Protein 1FIZ (pdb70)

B-factor: mean 49.06, std 14.66, range [16.31, 127.82]

Radius of gyration: 17.15 Å; Cα contacts (8 Å, |Δi|>4): 730; chains: 2; bounding box: 42×41×47 Å

InterPro domains:
  IPR001254 Serine proteases, trypsin domain [PF00089] (40-283)
  IPR001254 Serine proteases, trypsin domain [PS50240] (40-288)
  IPR001254 Serine proteases, trypsin domain [SM00020] (39-283)
  IPR001254 Serine proteases, trypsin domain [cd00190] (40-286)
  IPR001314 Peptidase S1A, chymotrypsin family [PR00722] (72-87)
  IPR001314 Peptidase S1A, chymotrypsin family [PR00722] (136-150)
  IPR001314 Peptidase S1A, chymotrypsin family [PR00722] (231-243)
  IPR009003 Peptidase S1, PA clan [SSF50494] (23-292)
  IPR012267 Peptidase S1A, acrosin [PIRSF001141] (1-414)
  IPR018114 Serine proteases, trypsin family, histidine active site [PS00134] (82-87)
  IPR033116 Serine proteases, trypsin family, serine active site [PS00135] (232-243)

Structure (mmCIF, N/CA/C/O backbone):
data_1FIZ
#
_entry.id   1FIZ
#
_cell.length_a   130.640
_cell.length_b   130.640
_cell.length_c   130.640
_cell.angle_alpha   90.00
_cell.angle_beta   90.00
_cell.angle_gamma   90.00
#
_symmetry.space_group_name_H-M   'P 43 3 2'
#
loop_
_entity.id
_entity.type
_entity.pdbx_description
1 polymer 'BETA-ACROSIN HEAVY CHAIN'
2 polymer 'BETA-ACROSIN LIGHT CHAIN'
3 branched beta-D-mannopyranose-(1-4)-2-acetamido-2-deoxy-alpha-D-glucopyranose-(1-4)-[beta-L-fucopyranose-(1-6)]2-acetamido-2-deoxy-beta-D-glucopyranose
4 non-polymer 'SULFATE ION'
5 non-polymer 'P-AMINO BENZAMIDINE'
6 water water
#
loop_
_atom_site.group_PDB
_atom_site.id
_atom_site.type_symbol
_atom_site.label_atom_id
_atom_site.label_alt_id
_atom_site.label_comp_id
_atom_site.label_asym_id
_atom_site.label_entity_id
_atom_site.label_seq_id
_atom_site.pdbx_PDB_ins_code
_atom_site.Cartn_x
_atom_site.Cartn_y
_atom_site.Cartn_z
_atom_site.occupancy
_atom_site.B_iso_or_equiv
_atom_site.auth_seq_id
_atom_site.auth_comp_id
_atom_site.auth_asym_id
_atom_site.auth_atom_id
_atom_site.pdbx_PDB_model_num
ATOM 1 N N . VAL A 1 1 ? 117.145 45.974 59.016 1.00 47.37 16 VAL A N 1
ATOM 2 C CA . VAL A 1 1 ? 117.799 45.172 60.106 1.00 46.76 16 VAL A CA 1
ATOM 3 C C . VAL A 1 1 ? 118.051 46.039 61.352 1.00 46.03 16 VAL A C 1
ATOM 4 O O . VAL A 1 1 ? 118.730 47.017 61.322 1.00 45.57 16 VAL A O 1
ATOM 8 N N . VAL A 1 2 ? 117.489 45.656 62.459 1.00 46.25 17 VAL A N 1
ATOM 9 C CA . VAL A 1 2 ? 117.733 46.349 63.685 1.00 46.34 17 VAL A CA 1
ATOM 10 C C . VAL A 1 2 ? 119.092 46.012 64.246 1.00 46.54 17 VAL A C 1
ATOM 11 O O . VAL A 1 2 ? 119.388 44.903 64.624 1.00 46.24 17 VAL A O 1
ATOM 15 N N . GLY A 1 3 ? 119.919 47.019 64.333 1.00 48.23 18 GLY A N 1
ATOM 16 C CA . GLY A 1 3 ? 121.283 46.837 64.783 1.00 50.71 18 GLY A CA 1
ATOM 17 C C . GLY A 1 3 ? 122.209 46.753 63.564 1.00 52.81 18 GLY A C 1
ATOM 18 O O . GLY A 1 3 ? 121.841 47.124 62.423 1.00 53.87 18 GLY A O 1
ATOM 19 N N . GLY A 1 4 ? 123.415 46.269 63.740 1.00 52.90 19 GLY A N 1
ATOM 20 C CA . GLY A 1 4 ? 124.246 46.183 62.554 1.00 54.67 19 GLY A CA 1
ATOM 21 C C . GLY A 1 4 ? 124.481 47.426 61.769 1.00 54.91 19 GLY A C 1
ATOM 22 O O . GLY A 1 4 ? 123.843 48.404 61.997 1.00 56.06 19 GLY A O 1
ATOM 23 N N . MET A 1 5 ? 125.451 47.375 60.875 1.00 54.96 20 MET A N 1
ATOM 24 C CA . MET A 1 5 ? 125.894 48.520 60.101 1.00 55.80 20 MET A CA 1
ATOM 25 C C . MET A 1 5 ? 125.637 48.319 58.619 1.00 55.83 20 MET A C 1
ATOM 26 O O . MET A 1 5 ? 125.109 47.279 58.194 1.00 56.12 20 MET A O 1
ATOM 31 N N . SER A 1 6 ? 125.992 49.321 57.845 1.00 55.26 21 SER A N 1
ATOM 32 C CA . SER A 1 6 ? 125.820 49.251 56.426 1.00 57.59 21 SER A CA 1
ATOM 33 C C . SER A 1 6 ? 126.748 48.252 55.764 1.00 57.98 21 SER A C 1
ATOM 34 O O . SER A 1 6 ? 127.807 47.922 56.294 1.00 58.41 21 SER A O 1
ATOM 37 N N . ALA A 1 7 ? 126.414 47.802 54.575 1.00 58.02 22 ALA A N 1
ATOM 38 C CA . ALA A 1 7 ? 127.329 46.867 53.933 1.00 58.68 22 ALA A CA 1
ATOM 39 C C . ALA A 1 7 ? 128.159 47.552 52.861 1.00 59.00 22 ALA A C 1
ATOM 40 O O . ALA A 1 7 ? 127.816 48.633 52.406 1.00 59.39 22 ALA A O 1
ATOM 42 N N . GLU A 1 8 ? 129.250 46.912 52.456 1.00 58.55 23 GLU A N 1
ATOM 43 C CA . GLU A 1 8 ? 130.076 47.481 51.426 1.00 58.34 23 GLU A CA 1
ATOM 44 C C . GLU A 1 8 ? 129.802 46.830 50.083 1.00 56.29 23 GLU A C 1
ATOM 45 O O . GLU A 1 8 ? 129.674 45.585 49.928 1.00 54.63 23 GLU A O 1
ATOM 51 N N . PRO A 1 9 ? 129.783 47.694 49.081 1.00 55.27 24 PRO A N 1
ATOM 52 C CA . PRO A 1 9 ? 129.530 47.271 47.688 1.00 53.52 24 PRO A CA 1
ATOM 53 C C . PRO A 1 9 ? 130.207 45.953 47.359 1.00 51.16 24 PRO A C 1
ATOM 54 O O . PRO A 1 9 ? 131.385 45.814 47.584 1.00 51.62 24 PRO A O 1
ATOM 58 N N . GLY A 1 10 ? 129.450 45.027 46.815 1.00 49.22 25 GLY A N 1
ATOM 59 C CA . GLY A 1 10 ? 129.938 43.712 46.465 1.00 48.72 25 GLY A CA 1
ATOM 60 C C . GLY A 1 10 ? 130.019 42.725 47.644 1.00 48.27 25 GLY A C 1
ATOM 61 O O . GLY A 1 10 ? 130.366 41.545 47.494 1.00 47.59 25 GLY A O 1
ATOM 62 N N . ALA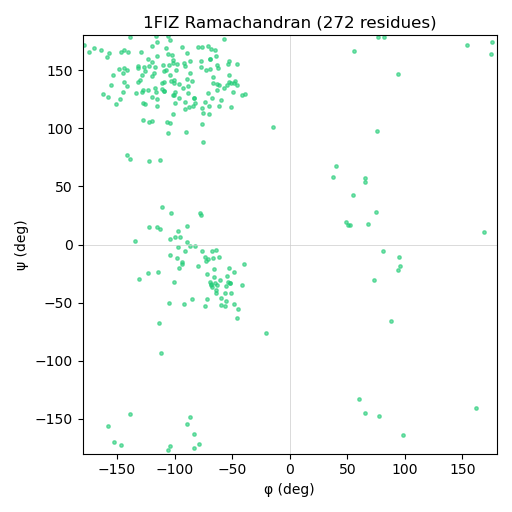 A 1 11 ? 129.739 43.234 48.846 1.00 47.45 26 ALA A N 1
ATOM 63 C CA . ALA A 1 11 ? 129.824 42.366 49.997 1.00 45.65 26 ALA A CA 1
ATOM 64 C C . ALA A 1 11 ? 128.786 41.232 49.872 1.00 45.49 26 ALA A C 1
ATOM 65 O O . ALA A 1 11 ? 129.060 40.132 50.325 1.00 46.76 26 ALA A O 1
ATOM 67 N N . TRP A 1 12 ? 127.600 41.473 49.293 1.00 43.90 27 TRP A N 1
ATOM 68 C CA . TRP A 1 12 ? 126.636 40.375 49.233 1.00 41.71 27 TRP A CA 1
ATOM 69 C C . TRP A 1 12 ? 125.953 40.368 47.893 1.00 41.04 27 TRP A C 1
ATOM 70 O O . TRP A 1 12 ? 124.829 40.662 47.809 1.00 40.32 27 TRP A O 1
ATOM 81 N N . PRO A 1 13 ? 126.629 39.959 46.851 1.00 40.55 28 PRO A N 1
ATOM 82 C CA . PRO A 1 13 ? 126.127 39.999 45.466 1.00 40.87 28 PRO A CA 1
ATOM 83 C C . PRO A 1 13 ? 124.913 39.135 45.128 1.00 41.31 28 PRO A C 1
ATOM 84 O O . PRO A 1 13 ? 124.497 39.191 43.974 1.00 42.61 28 PRO A O 1
ATOM 88 N N . TRP A 1 14 ? 124.417 38.310 46.050 1.00 41.49 29 TRP A N 1
ATOM 89 C CA . TRP A 1 14 ? 123.213 37.544 45.782 1.00 40.72 29 TRP A CA 1
ATOM 90 C C . TRP A 1 14 ? 121.967 38.240 46.367 1.00 40.31 29 TRP A C 1
ATOM 91 O O . TRP A 1 14 ? 120.839 37.775 46.168 1.00 41.90 29 TRP A O 1
ATOM 102 N N . MET A 1 15 ? 122.143 39.363 47.038 1.00 39.12 30 MET A N 1
ATOM 103 C CA . MET A 1 15 ? 120.976 40.108 47.504 1.00 40.56 30 MET A CA 1
ATOM 104 C C . MET A 1 15 ? 120.146 40.714 46.409 1.00 40.84 30 MET A C 1
ATOM 105 O O . MET A 1 15 ? 120.687 41.413 45.614 1.00 41.78 30 MET A O 1
ATOM 110 N N . VAL A 1 16 ? 118.834 40.424 46.382 1.00 41.25 31 VAL A N 1
ATOM 111 C CA . VAL A 1 16 ? 117.899 40.985 45.422 1.00 40.12 31 VAL A CA 1
ATOM 112 C C . VAL A 1 16 ? 116.884 41.713 46.197 1.00 40.31 31 VAL A C 1
ATOM 113 O O . VAL A 1 16 ? 116.519 41.288 47.263 1.00 40.42 31 VAL A O 1
ATOM 117 N N . SER A 1 17 ? 116.406 42.811 45.653 1.00 41.18 32 SER A N 1
ATOM 118 C CA . SER A 1 17 ? 115.397 43.600 46.313 1.00 42.52 32 SER A CA 1
ATOM 119 C C . SER A 1 17 ? 114.026 43.438 45.626 1.00 43.84 32 SER A C 1
ATOM 120 O O . SER A 1 17 ? 113.830 43.956 44.554 1.00 45.95 32 SER A O 1
ATOM 123 N N . LEU A 1 18 ? 113.081 42.697 46.204 1.00 44.78 33 LEU A N 1
ATOM 124 C CA . LEU A 1 18 ? 111.758 42.575 45.582 1.00 45.23 33 LEU A CA 1
ATOM 125 C C . LEU A 1 18 ? 110.960 43.869 45.762 1.00 45.35 33 LEU A C 1
ATOM 126 O O . LEU A 1 18 ? 110.710 44.310 46.891 1.00 44.84 33 LEU A O 1
ATOM 131 N N . GLN A 1 19 ? 110.525 44.464 44.661 1.00 46.16 34 GLN A N 1
ATOM 132 C CA . GLN A 1 19 ? 109.684 45.682 44.726 1.00 47.40 34 GLN A CA 1
ATOM 133 C C . GLN A 1 19 ? 108.265 45.603 44.153 1.00 46.39 34 GLN A C 1
ATOM 134 O O . GLN A 1 19 ? 108.003 44.875 43.176 1.00 45.41 34 GLN A O 1
ATOM 140 N N . ILE A 1 20 ? 107.608 46.418 44.915 1.00 56.57 37 ILE A N 1
ATOM 141 C CA . ILE A 1 20 ? 106.223 46.573 44.436 1.00 57.62 37 ILE A CA 1
ATOM 142 C C . ILE A 1 20 ? 106.078 47.796 43.581 1.00 58.75 37 ILE A C 1
ATOM 143 O O . ILE A 1 20 ? 106.442 48.907 43.971 1.00 58.36 37 ILE A O 1
ATOM 148 N N . PHE A 1 21 A 105.559 47.579 42.386 1.00 60.83 37 PHE A N 1
ATOM 149 C CA . PHE A 1 21 A 105.409 48.628 41.367 1.00 62.78 37 PHE A CA 1
ATOM 150 C C . PHE A 1 21 A 103.976 49.127 41.229 1.00 63.27 37 PHE A C 1
ATOM 151 O O . PHE A 1 21 A 103.143 48.427 40.689 1.00 62.94 37 PHE A O 1
ATOM 159 N N . MET A 1 22 B 103.696 50.315 41.758 1.00 64.26 37 MET A N 1
ATOM 160 C CA . MET A 1 22 B 102.392 50.928 41.614 1.00 65.59 37 MET A CA 1
ATOM 161 C C . MET A 1 22 B 102.285 51.470 40.185 1.00 66.21 37 MET A C 1
ATOM 162 O O . MET A 1 22 B 102.989 52.390 39.826 1.00 65.06 37 MET A O 1
ATOM 167 N N . TYR A 1 23 C 101.390 50.884 39.387 1.00 67.73 37 TYR A N 1
ATOM 168 C CA . TYR A 1 23 C 101.227 51.233 37.982 1.00 68.67 37 TYR A CA 1
ATOM 169 C C . TYR A 1 23 C 100.581 52.607 37.786 1.00 69.44 37 TYR A C 1
ATOM 170 O O . TYR A 1 23 C 100.802 53.288 36.769 1.00 68.74 37 TYR A O 1
ATOM 179 N N . HIS A 1 24 D 99.808 53.030 38.779 1.00 69.95 37 HIS A N 1
ATOM 180 C CA . HIS A 1 24 D 99.125 54.312 38.676 1.00 70.13 37 HIS A CA 1
ATOM 181 C C . HIS A 1 24 D 100.001 55.530 38.930 1.00 70.43 37 HIS A C 1
ATOM 182 O O . HIS A 1 24 D 99.487 56.559 39.308 1.00 70.88 37 HIS A O 1
ATOM 189 N N . ASN A 1 25 E 101.305 55.420 38.680 1.00 70.80 37 ASN A N 1
ATOM 190 C CA . ASN A 1 25 E 102.301 56.467 39.015 1.00 71.05 37 ASN A CA 1
ATOM 191 C C . ASN A 1 25 E 103.802 56.020 38.897 1.00 69.68 37 ASN A C 1
ATOM 192 O O . ASN A 1 25 E 104.666 56.745 39.345 1.00 68.14 37 ASN A O 1
ATOM 197 N N . ASN A 1 26 F 104.081 54.852 38.313 1.00 69.17 37 ASN A N 1
ATOM 198 C CA . ASN A 1 26 F 105.441 54.264 38.143 1.00 69.03 37 ASN A CA 1
ATOM 199 C C . ASN A 1 26 F 106.446 54.186 39.363 1.00 68.49 37 ASN A C 1
ATOM 200 O O . ASN A 1 26 F 107.670 53.965 39.231 1.00 69.09 37 ASN A O 1
ATOM 205 N N . ARG A 1 27 G 105.909 54.278 40.558 1.00 66.93 37 ARG A N 1
ATOM 206 C CA . ARG A 1 27 G 106.709 54.256 41.731 1.00 65.49 37 ARG A CA 1
ATOM 207 C C . ARG A 1 27 G 106.977 52.802 42.115 1.00 64.44 37 ARG A C 1
ATOM 208 O O . ARG A 1 27 G 106.098 51.917 42.029 1.00 63.88 37 ARG A O 1
ATOM 216 N N . ARG A 1 28 ? 108.220 52.563 42.559 1.00 62.60 38 ARG A N 1
ATOM 217 C CA . ARG A 1 28 ? 108.708 51.259 42.978 1.00 59.84 38 ARG A CA 1
ATOM 218 C C . ARG A 1 28 ? 108.884 51.270 44.457 1.00 56.24 38 ARG A C 1
ATOM 219 O O . ARG A 1 28 ? 109.454 52.155 44.972 1.00 55.69 38 ARG A O 1
ATOM 227 N N . TYR A 1 29 ? 108.410 50.281 45.169 1.00 53.37 39 TYR A N 1
ATOM 228 C CA . TYR A 1 29 ? 108.683 50.242 46.606 1.00 51.26 39 TYR A CA 1
ATOM 229 C C . TYR A 1 29 ? 109.296 48.915 47.092 1.00 48.81 39 TYR A C 1
ATOM 230 O O . TYR A 1 29 ? 108.730 47.847 46.914 1.00 50.29 39 TYR A O 1
ATOM 239 N N . HIS A 1 30 ? 110.455 48.987 47.698 1.00 45.77 40 HIS A N 1
ATOM 240 C CA . HIS A 1 30 ? 111.086 47.808 48.253 1.00 43.73 40 HIS A CA 1
ATOM 241 C C . HIS A 1 30 ? 110.236 47.170 49.357 1.00 43.11 40 HIS A C 1
ATOM 242 O O . HIS A 1 30 ? 109.973 47.832 50.338 1.00 43.53 40 HIS A O 1
ATOM 249 N N . THR A 1 31 ? 109.796 45.920 49.219 1.00 41.94 41 THR A N 1
ATOM 250 C CA . THR A 1 31 ? 108.964 45.388 50.294 1.00 43.03 41 THR A CA 1
ATOM 251 C C . THR A 1 31 ? 109.549 44.149 50.835 1.00 43.00 41 THR A C 1
ATOM 252 O O . THR A 1 31 ? 109.268 43.814 51.986 1.00 43.38 41 THR A O 1
ATOM 256 N N . CYS A 1 32 ? 110.351 43.458 50.017 1.00 42.36 42 CYS A N 1
ATOM 257 C CA . CYS A 1 32 ? 110.979 42.230 50.454 1.00 41.44 42 CYS A CA 1
ATOM 258 C C . CYS A 1 32 ? 112.375 41.988 49.936 1.00 41.02 42 CYS A C 1
ATOM 259 O O . CYS A 1 32 ? 112.780 42.672 48.993 1.00 42.22 42 CYS A O 1
ATOM 262 N N . GLY A 1 33 ? 113.091 41.002 50.514 1.00 38.67 43 GLY A N 1
ATOM 263 C CA . GLY A 1 33 ? 114.423 40.712 50.084 1.00 37.21 43 GLY A CA 1
ATOM 264 C C . GLY A 1 33 ? 114.309 39.453 49.306 1.00 38.34 43 GLY A C 1
ATOM 265 O O . GLY A 1 33 ? 113.194 38.963 49.150 1.00 40.37 43 GLY A O 1
ATOM 266 N N . GLY A 1 34 ? 115.425 38.901 48.833 1.00 37.87 44 GLY A N 1
ATOM 267 C CA . GLY A 1 34 ? 115.433 37.716 48.002 1.00 36.32 44 GLY A CA 1
ATOM 268 C C . GLY A 1 34 ? 116.825 37.229 47.726 1.00 35.89 44 GLY A C 1
ATOM 269 O O . GLY A 1 34 ? 117.811 37.963 48.008 1.00 36.46 44 GLY A O 1
ATOM 270 N N . ILE A 1 35 ? 116.943 35.994 47.224 1.00 34.30 45 ILE A N 1
ATOM 271 C CA . ILE A 1 35 ? 118.270 35.446 47.039 1.00 34.04 45 ILE A CA 1
ATOM 272 C C . ILE A 1 35 ? 118.533 34.953 45.622 1.00 34.01 45 ILE A C 1
ATOM 273 O O . ILE A 1 35 ? 117.875 34.068 45.147 1.00 33.61 45 ILE A O 1
ATOM 278 N N . LEU A 1 36 ? 119.535 35.503 44.959 1.00 34.68 46 LEU A N 1
ATOM 279 C CA . LEU A 1 36 ? 119.871 35.083 43.626 1.00 35.02 46 LEU A CA 1
ATOM 280 C C . LEU A 1 36 ? 120.493 33.667 43.574 1.00 35.19 46 LEU A C 1
ATOM 281 O O . LEU A 1 36 ? 121.575 33.432 44.069 1.00 32.50 46 LEU A O 1
ATOM 286 N N . LEU A 1 37 ? 119.751 32.734 42.982 1.00 36.95 47 LEU A N 1
ATOM 287 C CA . LEU A 1 37 ? 120.169 31.346 42.813 1.00 38.38 47 LEU A CA 1
ATOM 288 C C . LEU A 1 37 ? 120.861 31.232 41.479 1.00 39.57 47 LEU A C 1
ATOM 289 O O . LEU A 1 37 ? 121.969 30.705 41.402 1.00 41.40 47 LEU A O 1
ATOM 294 N N . ASN A 1 38 ? 120.256 31.701 40.411 1.00 39.35 48 ASN A N 1
ATOM 295 C CA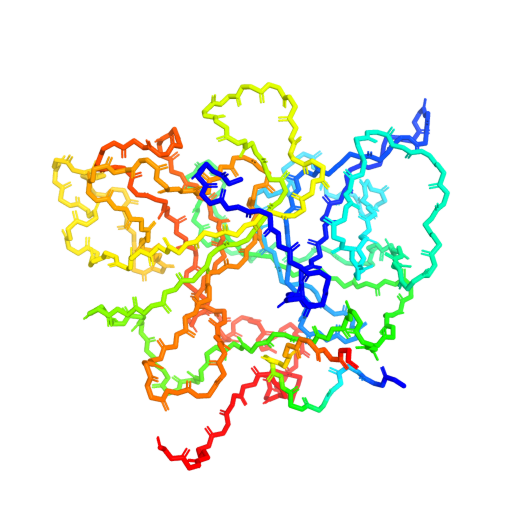 . ASN A 1 38 ? 121.015 31.688 39.189 1.00 39.55 48 ASN A CA 1
ATOM 296 C C . ASN A 1 38 ? 120.572 32.744 38.284 1.00 40.28 48 ASN A C 1
ATOM 297 O O . ASN A 1 38 ? 119.808 33.614 38.662 1.00 41.42 48 ASN A O 1
ATOM 302 N N . SER A 1 39 ? 121.067 32.669 37.070 1.00 41.63 49 SER A N 1
ATOM 303 C CA . SER A 1 39 ? 120.784 33.671 36.069 1.00 42.42 49 SER A CA 1
ATOM 304 C C . SER A 1 39 ? 119.335 33.979 35.964 1.00 41.68 49 SER A C 1
ATOM 305 O O . SER A 1 39 ? 118.977 35.030 35.463 1.00 41.79 49 SER A O 1
ATOM 308 N N . HIS A 1 40 ? 118.475 33.041 36.372 1.00 41.27 50 HIS A N 1
ATOM 309 C CA . HIS A 1 40 ? 117.037 33.218 36.233 1.00 41.64 50 HIS A CA 1
ATOM 310 C C . HIS A 1 40 ? 116.066 32.891 37.417 1.00 41.28 50 HIS A C 1
ATOM 311 O O . HIS A 1 40 ? 114.803 32.978 37.275 1.00 42.30 50 HIS A O 1
ATOM 318 N N . TRP A 1 41 ? 116.611 32.498 38.570 1.00 38.04 51 TRP A N 1
ATOM 319 C CA . TRP A 1 41 ? 115.737 32.212 39.697 1.00 36.50 51 TRP A CA 1
ATOM 320 C C . TRP A 1 41 ? 116.123 33.005 40.913 1.00 35.40 51 TRP A C 1
ATOM 321 O O . TRP A 1 41 ? 117.330 33.281 41.102 1.00 37.39 51 TRP A O 1
ATOM 332 N N . VAL A 1 42 ? 115.180 33.361 41.766 1.00 32.22 52 VAL A N 1
ATOM 333 C CA . VAL A 1 42 ? 115.532 34.105 42.968 1.00 29.82 52 VAL A CA 1
ATOM 334 C C . VAL A 1 42 ? 114.814 33.431 44.096 1.00 29.47 52 VAL A C 1
ATOM 335 O O . VAL A 1 42 ? 113.624 33.236 43.939 1.00 31.86 52 VAL A O 1
ATOM 339 N N . LEU A 1 43 ? 115.398 33.065 45.224 1.00 29.41 53 LEU A N 1
ATOM 340 C CA . LEU A 1 43 ? 114.619 32.399 46.276 1.00 29.96 53 LEU A CA 1
ATOM 341 C C . LEU A 1 43 ? 114.010 33.444 47.198 1.00 30.58 53 LEU A C 1
ATOM 342 O O . LEU A 1 43 ? 114.734 34.381 47.594 1.00 32.61 53 LEU A O 1
ATOM 347 N N . THR A 1 44 ? 112.754 33.312 47.576 1.00 29.79 54 THR A N 1
ATOM 348 C CA . THR A 1 44 ? 112.281 34.306 48.485 1.00 31.17 54 THR A CA 1
ATOM 349 C C . THR A 1 44 ? 111.290 33.724 49.429 1.00 31.23 54 THR A C 1
ATOM 350 O O . THR A 1 44 ? 111.088 32.499 49.499 1.00 32.87 54 THR A O 1
ATOM 354 N N . ALA A 1 45 ? 110.692 34.610 50.203 1.00 30.64 55 ALA A N 1
ATOM 355 C CA . ALA A 1 45 ? 109.643 34.189 51.136 1.00 33.73 55 ALA A CA 1
ATOM 356 C C . ALA A 1 45 ? 108.233 34.157 50.484 1.00 34.23 55 ALA A C 1
ATOM 357 O O . ALA A 1 45 ? 107.950 34.953 49.632 1.00 33.98 55 ALA A O 1
ATOM 359 N N . ALA A 1 46 ? 107.357 33.258 50.907 1.00 34.97 56 ALA A N 1
ATOM 360 C CA . ALA A 1 46 ? 106.057 33.176 50.290 1.00 35.63 56 ALA A CA 1
ATOM 361 C C . ALA A 1 46 ? 105.184 34.390 50.686 1.00 36.39 56 ALA A C 1
ATOM 362 O O . ALA A 1 46 ? 104.529 35.059 49.858 1.00 37.01 56 ALA A O 1
ATOM 364 N N . HIS A 1 47 ? 105.168 34.707 51.970 1.00 36.36 57 HIS A N 1
ATOM 365 C CA . HIS A 1 47 ? 104.306 35.803 52.423 1.00 36.69 57 HIS A CA 1
ATOM 366 C C . HIS A 1 47 ? 104.413 37.114 51.755 1.00 37.38 57 HIS A C 1
ATOM 367 O O . HIS A 1 47 ? 103.595 38.026 51.829 1.00 37.85 57 HIS A O 1
ATOM 374 N N . CYS A 1 48 ? 105.520 37.234 51.153 1.00 39.63 58 CYS A N 1
ATOM 375 C CA . CYS A 1 48 ? 105.751 38.466 50.425 1.00 42.57 58 CYS A CA 1
ATOM 376 C C . CYS A 1 48 ? 104.633 38.762 49.385 1.00 42.30 58 CYS A C 1
ATOM 377 O O . CYS A 1 48 ? 104.175 39.879 49.325 1.00 45.11 58 CYS A O 1
ATOM 380 N N . PHE A 1 49 ? 104.265 37.795 48.556 1.00 40.28 59 PHE A N 1
ATOM 381 C CA . PHE A 1 49 ? 103.257 37.963 47.540 1.00 40.98 59 PHE A CA 1
ATOM 382 C C . PHE A 1 49 ? 101.749 37.942 48.034 1.00 41.39 59 PHE A C 1
ATOM 383 O O . PHE A 1 49 ? 100.836 37.615 47.259 1.00 39.11 59 PHE A O 1
ATOM 391 N N . LYS A 1 50 ? 101.503 38.294 49.299 1.00 42.90 60 LYS A N 1
ATOM 392 C CA . LYS A 1 50 ? 100.139 38.358 49.819 1.00 45.71 60 LYS A CA 1
ATOM 393 C C . LYS A 1 50 ? 99.364 39.439 49.044 1.00 47.40 60 LYS A C 1
ATOM 394 O O . LYS A 1 50 ? 99.880 40.519 48.809 1.00 48.45 60 LYS A O 1
ATOM 400 N N . ASN A 1 51 ? 98.152 39.124 48.592 1.00 49.47 61 ASN A N 1
ATOM 401 C CA . ASN A 1 51 ? 97.353 40.054 47.797 1.00 50.79 61 ASN A CA 1
ATOM 402 C C . ASN A 1 51 ? 98.137 40.622 46.629 1.00 50.01 61 ASN A C 1
ATOM 403 O O . ASN A 1 51 ? 97.742 41.634 46.096 1.00 50.50 61 ASN A O 1
ATOM 408 N N . LYS A 1 52 A 99.248 40.002 46.270 1.00 49.12 61 LYS A N 1
ATOM 409 C CA . LYS A 1 52 A 100.026 40.518 45.184 1.00 49.07 61 LYS A CA 1
ATOM 410 C C . LYS A 1 52 A 100.508 39.337 44.429 1.00 49.09 61 LYS A C 1
ATOM 411 O O . LYS A 1 52 A 101.646 38.963 44.542 1.00 50.06 61 LYS A O 1
ATOM 417 N N . LYS A 1 53 B 99.669 38.716 43.638 1.00 48.99 61 LYS A N 1
ATOM 418 C CA . LYS A 1 53 B 100.163 37.602 42.905 1.00 49.49 61 LYS A CA 1
ATOM 419 C C . LYS A 1 53 B 100.163 37.797 41.448 1.00 48.79 61 LYS A C 1
ATOM 420 O O . LYS A 1 53 B 100.311 36.868 40.738 1.00 49.32 61 LYS A O 1
ATOM 426 N N . LYS A 1 54 C 100.027 39.003 40.972 1.00 49.34 61 LYS A N 1
ATOM 427 C CA . LYS A 1 54 C 100.121 39.218 39.522 1.00 50.87 61 LYS A CA 1
ATOM 428 C C . LYS A 1 54 C 101.587 39.534 39.082 1.00 50.54 61 LYS A C 1
ATOM 429 O O . LYS A 1 54 C 102.235 40.540 39.490 1.00 50.06 61 LYS A O 1
ATOM 435 N N . VAL A 1 55 D 102.159 38.669 38.283 1.00 49.18 61 VAL A N 1
ATOM 436 C CA . VAL A 1 55 D 103.529 38.937 37.842 1.00 48.26 61 VAL A CA 1
ATOM 437 C C . VAL A 1 55 D 103.926 40.406 37.475 1.00 48.79 61 VAL A C 1
ATOM 438 O O . VAL A 1 55 D 105.120 40.824 37.257 1.00 49.58 61 VAL A O 1
ATOM 442 N N . THR A 1 56 E 102.922 41.208 37.263 1.00 49.30 61 THR A N 1
ATOM 443 C CA . THR A 1 56 E 103.271 42.573 36.889 1.00 48.54 61 THR A CA 1
ATOM 444 C C . THR A 1 56 E 103.200 43.547 38.061 1.00 49.12 61 THR A C 1
ATOM 445 O O . THR A 1 56 E 103.322 44.726 37.833 1.00 48.61 61 THR A O 1
ATOM 449 N N . ASP A 1 57 ? 102.973 43.091 39.294 1.00 48.58 62 ASP A N 1
ATOM 450 C CA . ASP A 1 57 ? 102.999 44.004 40.393 1.00 48.87 62 ASP A CA 1
ATOM 451 C C . ASP A 1 57 ? 104.419 44.055 40.894 1.00 48.33 62 ASP A C 1
ATOM 452 O O . ASP A 1 57 ? 104.697 44.718 41.915 1.00 50.62 62 ASP A O 1
ATOM 457 N N . TRP A 1 58 ? 105.341 43.339 40.263 1.00 46.12 63 TRP A N 1
ATOM 458 C CA . TRP A 1 58 ? 106.694 43.373 40.796 1.00 44.10 63 TRP A CA 1
ATOM 459 C C . TRP A 1 58 ? 107.800 43.816 39.892 1.00 44.49 63 TRP A C 1
ATOM 460 O O . TRP A 1 58 ? 107.677 43.710 38.715 1.00 45.02 63 TRP A O 1
ATOM 471 N N . ARG A 1 59 ? 108.912 44.227 40.483 1.00 44.72 64 ARG A N 1
ATOM 472 C CA . ARG A 1 59 ? 110.089 44.596 39.738 1.00 45.47 64 ARG A CA 1
ATOM 473 C C . ARG A 1 59 ? 111.254 44.124 40.594 1.00 45.35 64 ARG A C 1
ATOM 474 O O . ARG A 1 59 ? 111.229 44.232 41.786 1.00 45.58 64 ARG A O 1
ATOM 482 N N . LEU A 1 60 ? 112.270 43.573 39.964 1.00 45.53 65 LEU A N 1
ATOM 483 C CA . LEU A 1 60 ? 113.437 43.070 40.702 1.00 46.53 65 LEU A CA 1
ATOM 484 C C . LEU A 1 60 ? 114.722 43.905 40.525 1.00 45.96 65 LEU A C 1
ATOM 485 O O . LEU A 1 60 ? 115.059 44.210 39.374 1.00 46.55 65 LEU A O 1
ATOM 490 N N . ILE A 1 61 A 115.417 44.251 41.612 1.00 44.32 65 ILE A N 1
ATOM 491 C CA . ILE A 1 61 A 116.633 44.973 41.471 1.00 44.14 65 ILE A CA 1
ATOM 492 C C . ILE A 1 61 A 117.839 44.163 41.955 1.00 43.96 65 ILE A C 1
ATOM 493 O O . ILE A 1 61 A 117.906 43.701 43.115 1.00 41.50 65 ILE A O 1
ATOM 498 N N . PHE A 1 62 ? 118.770 43.921 41.027 1.00 44.65 66 PHE A N 1
ATOM 499 C CA . PHE A 1 62 ? 120.045 43.248 41.371 1.00 44.88 66 PHE A CA 1
ATOM 500 C C . PHE A 1 62 ? 121.245 44.156 41.295 1.00 44.71 66 PHE A C 1
ATOM 501 O O . PHE A 1 62 ? 121.256 45.209 40.644 1.00 44.15 66 PHE A O 1
ATOM 509 N N . GLY A 1 63 ? 122.191 43.784 42.047 1.00 50.75 69 GLY A N 1
ATOM 510 C CA . GLY A 1 63 ? 123.522 44.412 42.133 1.00 49.35 69 GLY A CA 1
ATOM 511 C C . GLY A 1 63 ? 123.407 45.713 42.904 1.00 48.91 69 GLY A C 1
ATOM 512 O O . GLY A 1 63 ? 124.119 46.666 42.778 1.00 49.19 69 GLY A O 1
ATOM 513 N N . ALA A 1 64 ? 122.445 45.778 43.774 1.00 49.27 70 ALA A N 1
ATOM 514 C CA . ALA A 1 64 ? 122.293 47.028 44.477 1.00 48.90 70 ALA A CA 1
ATOM 515 C C . ALA A 1 64 ? 122.855 47.021 45.894 1.00 50.01 70 ALA A C 1
ATOM 516 O O . ALA A 1 64 ? 123.031 45.950 46.530 1.00 47.71 70 ALA A O 1
ATOM 518 N N . ASN A 1 65 ? 123.135 48.236 46.387 1.00 52.93 71 ASN A N 1
ATOM 519 C CA . ASN A 1 65 ? 123.615 48.457 47.756 1.00 55.42 71 ASN A CA 1
ATOM 520 C C . ASN A 1 65 ? 122.789 49.555 48.392 1.00 56.45 71 ASN A C 1
ATOM 521 O O . ASN A 1 65 ? 122.553 49.590 49.606 1.00 56.26 71 ASN A O 1
ATOM 526 N N . GLU A 1 66 ? 122.337 50.446 47.522 1.00 58.49 72 GLU A N 1
ATOM 527 C CA . GLU A 1 66 ? 121.551 51.587 47.927 1.00 60.15 72 GLU A CA 1
ATOM 528 C C . GLU A 1 66 ? 120.216 51.464 47.230 1.00 60.65 72 GLU A C 1
ATOM 529 O O . GLU A 1 66 ? 120.115 51.298 46.048 1.00 61.44 72 GLU A O 1
ATOM 535 N N . VAL A 1 67 ? 119.165 51.519 47.968 1.00 61.96 73 VAL A N 1
ATOM 536 C CA . VAL A 1 67 ? 117.851 51.398 47.370 1.00 63.74 73 VAL A CA 1
ATOM 537 C C . VAL A 1 67 ? 117.024 52.630 47.723 1.00 65.89 73 VAL A C 1
ATOM 538 O O . VAL A 1 67 ? 116.920 53.026 48.906 1.00 65.85 73 VAL A O 1
ATOM 542 N N . VAL A 1 68 ? 116.362 53.215 46.739 1.00 67.53 74 VAL A N 1
ATOM 543 C CA . VAL A 1 68 ? 115.542 54.371 47.066 1.00 69.77 74 VAL A CA 1
ATOM 544 C C . VAL A 1 68 ? 114.067 54.069 47.192 1.00 70.94 74 VAL A C 1
ATOM 545 O O . VAL A 1 68 ? 113.507 53.290 46.417 1.00 71.76 74 VAL A O 1
ATOM 549 N N . TRP A 1 69 ? 113.406 54.708 48.152 1.00 72.42 75 TRP A N 1
ATOM 550 C CA . TRP A 1 69 ? 111.934 54.529 48.283 1.00 74.08 75 TRP A CA 1
ATOM 551 C C . TRP A 1 69 ? 111.197 54.919 46.965 1.00 74.43 75 TRP A C 1
ATOM 552 O O . TRP A 1 69 ? 111.866 55.346 46.036 1.00 75.02 75 TRP A O 1
ATOM 563 N N . GLY A 1 70 A 109.871 54.759 46.864 1.00 74.12 75 GLY A N 1
ATOM 564 C CA . GLY A 1 70 A 109.179 54.978 45.597 1.00 73.65 75 GLY A CA 1
ATOM 565 C C . GLY A 1 70 A 109.998 55.715 44.535 1.00 73.19 75 GLY A C 1
ATOM 566 O O . GLY A 1 70 A 110.049 56.899 44.577 1.00 73.59 75 GLY A O 1
ATOM 567 N N . SER A 1 71 B 110.587 55.092 43.534 1.00 72.74 75 SER A N 1
ATOM 568 C CA . SER A 1 71 B 111.346 55.878 42.567 1.00 72.81 75 SER A CA 1
ATOM 569 C C . SER A 1 71 B 110.923 55.446 41.214 1.00 73.05 75 SER A C 1
ATOM 570 O O . SER A 1 71 B 110.480 54.330 41.018 1.00 73.23 75 SER A O 1
ATOM 573 N N . ASN A 1 72 C 111.044 56.336 40.254 1.00 73.77 75 ASN A N 1
ATOM 574 C CA . ASN A 1 72 C 110.621 56.017 38.893 1.00 74.77 75 ASN A CA 1
ATOM 575 C C . ASN A 1 72 C 111.793 55.978 37.923 1.00 75.51 75 ASN A C 1
ATOM 576 O O . ASN A 1 72 C 111.738 55.294 36.858 1.00 74.56 75 ASN A O 1
ATOM 581 N N . LYS A 1 73 D 112.855 56.703 38.324 1.00 76.52 75 LYS A N 1
ATOM 582 C CA . LYS A 1 73 D 114.100 56.783 37.558 1.00 77.74 75 LYS A CA 1
ATOM 583 C C . LYS A 1 73 D 114.598 55.354 37.250 1.00 78.50 75 LYS A C 1
ATOM 584 O O . LYS A 1 73 D 114.543 54.490 38.115 1.00 79.46 75 LYS A O 1
ATOM 590 N N . PRO A 1 74 E 115.107 55.091 36.050 1.00 77.88 75 PRO A N 1
ATOM 591 C CA . PRO A 1 74 E 115.602 53.761 35.745 1.00 77.10 75 PRO A CA 1
ATOM 592 C C . PRO A 1 74 E 116.864 53.516 36.579 1.00 76.30 75 PRO A C 1
ATOM 593 O O . PRO A 1 74 E 117.396 54.409 37.212 1.00 74.64 75 PRO A O 1
ATOM 597 N N . VAL A 1 75 ? 117.314 52.276 36.603 1.00 76.57 76 VAL A N 1
ATOM 598 C CA . VAL A 1 75 ? 118.531 51.939 37.327 1.00 76.96 76 VAL A CA 1
ATOM 599 C C . VAL A 1 75 ? 119.711 51.790 36.362 1.00 76.73 76 VAL A C 1
ATOM 600 O O . VAL A 1 75 ? 119.654 51.057 35.335 1.00 75.71 76 VAL A O 1
ATOM 604 N N . LYS A 1 76 ? 120.784 52.500 36.697 1.00 76.51 77 LYS A N 1
ATOM 605 C CA . LYS A 1 76 ? 121.972 52.468 35.854 1.00 76.47 77 LYS A CA 1
ATOM 606 C C . LYS A 1 76 ? 122.993 51.459 36.377 1.00 75.45 77 LYS A C 1
ATOM 607 O O . LYS A 1 76 ? 123.189 51.368 37.595 1.00 75.36 77 LYS A O 1
ATOM 613 N N . PRO A 1 77 ? 123.609 50.700 35.455 1.00 74.10 78 PRO A N 1
ATOM 614 C CA . PRO A 1 77 ? 124.591 49.661 35.793 1.00 72.83 78 PRO A CA 1
ATOM 615 C C . PRO A 1 77 ? 125.608 50.100 36.801 1.00 71.19 78 PRO A C 1
ATOM 616 O O . PRO A 1 77 ? 125.807 51.275 36.937 1.00 71.00 78 PRO A O 1
ATOM 620 N N . PRO A 1 78 ? 126.207 49.181 37.540 1.00 70.28 79 PRO A N 1
ATOM 621 C CA . PRO A 1 78 ? 125.965 47.741 37.413 1.00 69.08 79 PRO A CA 1
ATOM 622 C C . PRO A 1 78 ? 124.575 47.283 37.918 1.00 67.50 79 PRO A C 1
ATOM 623 O O . PRO A 1 78 ? 124.251 46.155 37.578 1.00 67.32 79 PRO A O 1
ATOM 627 N N . LEU A 1 79 ? 123.805 48.110 38.644 1.00 65.64 80 LEU A N 1
ATOM 628 C CA . LEU A 1 79 ? 122.484 47.731 39.116 1.00 64.83 80 LEU A CA 1
ATOM 629 C C . LEU A 1 79 ? 121.616 47.194 37.984 1.00 63.84 80 LEU A C 1
ATOM 630 O O . LEU A 1 79 ? 121.663 47.732 36.877 1.00 64.26 80 LEU A O 1
ATOM 635 N N . GLN A 1 80 ? 120.852 46.136 38.237 1.00 61.58 81 GLN A N 1
ATOM 636 C CA . GLN A 1 80 ? 119.971 45.612 37.215 1.00 60.24 81 GLN A CA 1
ATOM 637 C C . GLN A 1 80 ? 118.527 45.594 37.685 1.00 59.54 81 GLN A C 1
ATOM 638 O O . GLN A 1 80 ? 118.241 45.527 38.881 1.00 59.17 81 GLN A O 1
ATOM 644 N N . GLU A 1 81 ? 117.611 45.657 36.735 1.00 58.95 82 GLU A N 1
ATOM 645 C CA . GLU A 1 81 ? 116.213 45.669 37.062 1.00 59.21 82 GLU A CA 1
ATOM 646 C C . GLU A 1 81 ? 115.566 44.671 36.204 1.00 58.46 82 GLU A C 1
ATOM 647 O O . GLU A 1 81 ? 115.897 44.569 35.061 1.00 58.17 82 GLU A O 1
ATOM 653 N N . ARG A 1 82 ? 114.632 43.931 36.756 1.00 58.65 83 ARG A N 1
ATOM 654 C CA . ARG A 1 82 ? 114.004 42.879 35.972 1.00 59.71 83 ARG A CA 1
ATOM 655 C C . ARG A 1 82 ? 112.496 42.583 36.250 1.00 60.01 83 ARG A C 1
ATOM 656 O O . ARG A 1 82 ? 111.932 43.038 37.256 1.00 60.38 83 ARG A O 1
ATOM 664 N N . PHE A 1 83 ? 111.857 41.841 35.347 1.00 59.17 84 PHE A N 1
ATOM 665 C CA . PHE A 1 83 ? 110.471 41.545 35.512 1.00 58.74 84 PHE A CA 1
ATOM 666 C C . PHE A 1 83 ? 110.337 40.143 35.948 1.00 57.28 84 PHE A C 1
ATOM 667 O O . PHE A 1 83 ? 111.204 39.296 35.660 1.00 58.55 84 PHE A O 1
ATOM 675 N N . VAL A 1 84 ? 109.228 39.893 36.625 1.00 55.05 85 VAL A N 1
ATOM 676 C CA . VAL A 1 84 ? 108.840 38.571 37.083 1.00 52.26 85 VAL A CA 1
ATOM 677 C C . VAL A 1 84 ? 108.141 37.774 35.995 1.00 51.05 85 VAL A C 1
ATOM 678 O O . VAL A 1 84 ? 107.198 38.251 35.372 1.00 50.78 85 VAL A O 1
ATOM 682 N N . GLU A 1 85 ? 108.640 36.589 35.732 1.00 49.35 86 GLU A N 1
ATOM 683 C CA . GLU A 1 85 ? 108.021 35.806 34.754 1.00 48.58 86 GLU A CA 1
ATOM 684 C C . GLU A 1 85 ? 107.202 34.830 35.493 1.00 47.37 86 GLU A C 1
ATOM 685 O O . GLU A 1 85 ? 106.186 34.466 35.009 1.00 47.56 86 GLU A O 1
ATOM 691 N N . GLU A 1 86 ? 107.597 34.390 36.677 1.00 46.74 87 GLU A N 1
ATOM 692 C CA . GLU A 1 86 ? 106.816 33.394 37.413 1.00 45.94 87 GLU A CA 1
ATOM 693 C C . GLU A 1 86 ? 106.751 33.626 38.919 1.00 45.00 87 GLU A C 1
ATOM 694 O O . GLU A 1 86 ? 107.714 34.192 39.463 1.00 46.92 87 GLU A O 1
ATOM 700 N N . ILE A 1 87 ? 105.659 33.213 39.591 1.00 42.63 88 ILE A N 1
ATOM 701 C CA . ILE A 1 87 ? 105.681 33.263 41.047 1.00 40.04 88 ILE A CA 1
ATOM 702 C C . ILE A 1 87 ? 105.296 31.908 41.547 1.00 40.89 88 ILE A C 1
ATOM 703 O O . ILE A 1 87 ? 104.164 31.547 41.429 1.00 42.62 88 ILE A O 1
ATOM 708 N N . ILE A 1 88 ? 106.226 31.127 42.070 1.00 40.73 89 ILE A N 1
ATOM 709 C CA . ILE A 1 88 ? 105.827 29.824 42.566 1.00 41.68 89 ILE A CA 1
ATOM 710 C C . ILE A 1 88 ? 105.786 29.766 44.104 1.00 41.56 89 ILE A C 1
ATOM 711 O O . ILE A 1 88 ? 106.803 29.559 44.730 1.00 41.39 89 ILE A O 1
ATOM 716 N N . ILE A 1 89 ? 104.616 29.962 44.717 1.00 41.34 90 ILE A N 1
ATOM 717 C CA . ILE A 1 89 ? 104.520 29.911 46.177 1.00 40.75 90 ILE A CA 1
ATOM 718 C C . ILE A 1 89 ? 104.540 28.447 46.479 1.00 40.20 90 ILE A C 1
ATOM 719 O O . ILE A 1 89 ? 104.133 27.752 45.626 1.00 42.02 90 ILE A O 1
ATOM 724 N N . HIS A 1 90 ? 104.982 27.942 47.621 1.00 40.34 91 HIS A N 1
ATOM 725 C CA . HIS A 1 90 ? 105.111 26.497 47.869 1.00 41.52 91 HIS A CA 1
ATOM 726 C C . HIS A 1 90 ? 103.737 25.857 48.013 1.00 41.72 91 HIS A C 1
ATOM 727 O O . HIS A 1 90 ? 102.883 26.317 48.773 1.00 42.80 91 HIS A O 1
ATOM 734 N N . GLU A 1 91 ? 103.528 24.785 47.299 1.00 41.78 92 GLU A N 1
ATOM 735 C CA . GLU A 1 91 ? 102.235 24.080 47.369 1.00 43.82 92 GLU A CA 1
ATOM 736 C C . GLU A 1 91 ? 101.588 23.918 48.765 1.00 41.26 92 GLU A C 1
ATOM 737 O O . GLU A 1 91 ? 100.381 23.961 48.885 1.00 40.89 92 GLU A O 1
ATOM 743 N N . LYS A 1 92 ? 102.365 23.732 49.818 1.00 38.94 93 LYS A N 1
ATOM 744 C CA . LYS A 1 92 ? 101.723 23.538 51.128 1.00 37.26 93 LYS A CA 1
ATOM 745 C C . LYS A 1 92 ? 101.957 24.694 52.024 1.00 36.03 93 LYS A C 1
ATOM 746 O O . LYS A 1 92 ? 102.056 24.507 53.197 1.00 35.70 93 LYS A O 1
ATOM 752 N N . TYR A 1 93 ? 102.058 25.885 51.463 1.00 34.66 94 TYR A N 1
ATOM 753 C CA . TYR A 1 93 ? 102.238 27.075 52.253 1.00 34.66 94 TYR A CA 1
ATOM 754 C C . TYR A 1 93 ? 101.012 27.392 53.110 1.00 36.03 94 TYR A C 1
ATOM 755 O O . TYR A 1 93 ? 99.915 27.215 52.689 1.00 37.46 94 TYR A O 1
ATOM 764 N N . VAL A 1 94 ? 101.194 27.898 54.309 1.00 38.02 95 VAL A N 1
ATOM 765 C CA . VAL A 1 94 ? 100.078 28.262 55.180 1.00 38.58 95 VAL A CA 1
ATOM 766 C C . VAL A 1 94 ? 100.123 29.732 55.594 1.00 39.71 95 VAL A C 1
ATOM 767 O O . VAL A 1 94 ? 100.865 30.152 56.454 1.00 38.95 95 VAL A O 1
ATOM 771 N N . SER A 1 95 ? 99.248 30.511 54.991 1.00 42.20 96 SER A N 1
ATOM 772 C CA . SER A 1 95 ? 99.177 31.954 55.200 1.00 43.42 96 SER A CA 1
ATOM 773 C C . SER A 1 95 ? 98.840 32.219 56.642 1.00 43.03 96 SER A C 1
ATOM 774 O O . SER A 1 95 ? 98.127 31.428 57.274 1.00 42.92 96 SER A O 1
ATOM 777 N N . GLY A 1 96 ? 99.249 33.349 57.212 1.00 43.04 97 GLY A N 1
ATOM 778 C CA . GLY A 1 96 ? 98.845 33.631 58.599 1.00 43.74 97 GLY A CA 1
ATOM 779 C C . GLY A 1 96 ? 99.831 33.035 59.591 1.00 44.38 97 GLY A C 1
ATOM 780 O O . GLY A 1 96 ? 100.526 33.749 60.317 1.00 44.91 97 GLY A O 1
ATOM 781 N N . LEU A 1 97 ? 99.909 31.718 59.625 1.00 43.64 98 LEU A N 1
ATOM 782 C CA . LEU A 1 97 ? 100.829 31.088 60.536 1.00 43.01 98 LEU A CA 1
ATOM 783 C C . LEU A 1 97 ? 102.216 31.160 59.890 1.00 43.18 98 LEU A C 1
ATOM 784 O O . LEU A 1 97 ? 103.242 30.935 60.563 1.00 45.09 98 LEU A O 1
ATOM 789 N N . GLU A 1 98 ? 102.276 31.388 58.576 1.00 40.97 99 GLU A N 1
ATOM 790 C CA . GLU A 1 98 ? 103.566 31.525 57.982 1.00 39.43 99 GLU A CA 1
ATOM 791 C C . GLU A 1 98 ? 104.365 30.197 58.068 1.00 40.32 99 GLU A C 1
ATOM 792 O O . GLU A 1 98 ? 105.502 30.126 58.517 1.00 41.94 99 GLU A O 1
ATOM 798 N N . ILE A 1 99 ? 103.778 29.139 57.522 1.00 40.08 100 ILE A N 1
ATOM 799 C CA . ILE A 1 99 ? 104.315 27.794 57.459 1.00 38.57 100 ILE A CA 1
ATOM 800 C C . ILE A 1 99 ? 104.689 27.486 56.059 1.00 38.75 100 ILE A C 1
ATOM 801 O O . ILE A 1 99 ? 103.914 27.745 55.144 1.00 38.12 100 ILE A O 1
ATOM 806 N N . ASN A 1 100 ? 105.835 26.805 55.872 1.00 39.15 101 ASN A N 1
ATOM 807 C CA . ASN A 1 100 ? 106.375 26.501 54.533 1.00 37.78 101 ASN A CA 1
ATOM 808 C C . ASN A 1 100 ? 106.491 27.851 53.809 1.00 38.16 101 ASN A C 1
ATOM 809 O O . ASN A 1 100 ? 106.112 27.977 52.646 1.00 39.08 101 ASN A O 1
ATOM 814 N N . ASP A 1 101 ? 106.973 28.881 54.513 1.00 36.92 102 ASP A N 1
ATOM 815 C CA . ASP A 1 101 ? 107.055 30.194 53.940 1.00 35.82 102 ASP A CA 1
ATOM 816 C C . ASP A 1 101 ? 108.230 30.129 52.994 1.00 36.00 102 ASP A C 1
ATOM 817 O O . ASP A 1 101 ? 109.336 30.415 53.381 1.00 36.85 102 ASP A O 1
ATOM 822 N N . ILE A 1 102 ? 108.010 29.731 51.755 1.00 35.19 103 ILE A N 1
ATOM 823 C CA . ILE A 1 102 ? 109.099 29.756 50.804 1.00 34.65 103 ILE A CA 1
ATOM 824 C C . ILE A 1 102 ? 108.561 29.858 49.381 1.00 34.87 103 ILE A C 1
ATOM 825 O O . ILE A 1 102 ? 107.569 29.267 49.086 1.00 34.85 103 ILE A O 1
ATOM 830 N N . ALA A 1 103 ? 109.172 30.680 48.538 1.00 35.18 104 ALA A N 1
ATOM 831 C CA . ALA A 1 103 ? 108.722 30.844 47.163 1.00 35.48 104 ALA A CA 1
ATOM 832 C C . ALA A 1 103 ? 109.857 30.956 46.158 1.00 35.72 104 ALA A C 1
ATOM 833 O O . ALA A 1 103 ? 110.990 31.249 46.518 1.00 36.66 104 ALA A O 1
ATOM 835 N N . LEU A 1 104 ? 109.552 30.810 44.883 1.00 35.63 105 LEU A N 1
ATOM 836 C CA . LEU A 1 104 ? 110.581 30.870 43.881 1.00 35.20 105 LEU A CA 1
ATOM 837 C C . LEU A 1 104 ? 110.141 31.806 42.846 1.00 36.68 105 LEU A C 1
ATOM 838 O O . LEU A 1 104 ? 108.957 31.804 42.515 1.00 36.84 105 LEU A O 1
ATOM 843 N N . ILE A 1 105 ? 111.054 32.603 42.301 1.00 38.73 106 ILE A N 1
ATOM 844 C CA . ILE A 1 105 ? 110.618 33.570 41.271 1.00 41.48 106 ILE A CA 1
ATOM 845 C C . ILE A 1 105 ? 111.433 33.455 40.026 1.00 41.96 106 ILE A C 1
ATOM 846 O O . ILE A 1 105 ? 112.633 33.396 40.126 1.00 41.41 106 ILE A O 1
ATOM 851 N N . LYS A 1 106 ? 110.799 33.407 38.856 1.00 43.99 107 LYS A N 1
ATOM 852 C CA . LYS A 1 106 ? 111.596 33.342 37.636 1.00 45.61 107 LYS A CA 1
ATOM 853 C C . LYS A 1 106 ? 111.677 34.717 37.031 1.00 46.17 107 LYS A C 1
ATOM 854 O O . LYS A 1 106 ? 110.718 35.404 36.908 1.00 46.14 107 LYS A O 1
ATOM 860 N N . ILE A 1 107 ? 112.887 35.118 36.699 1.00 48.61 108 ILE A N 1
ATOM 861 C CA . ILE A 1 107 ? 113.180 36.436 36.176 1.00 50.10 108 ILE A CA 1
ATOM 862 C C . ILE A 1 107 ? 113.141 36.546 34.656 1.00 49.91 108 ILE A C 1
ATOM 863 O O . ILE A 1 107 ? 113.366 35.592 33.934 1.00 49.29 108 ILE A O 1
ATOM 868 N N . THR A 1 108 ? 112.873 37.739 34.165 1.00 50.67 109 THR A N 1
ATOM 869 C CA . THR A 1 108 ? 112.868 37.923 32.736 1.00 51.56 109 THR A CA 1
ATOM 870 C C . THR A 1 108 ? 113.081 39.379 32.413 1.00 51.35 109 THR A C 1
ATOM 871 O O . THR A 1 108 ? 112.374 40.273 32.919 1.00 52.37 109 THR A O 1
ATOM 875 N N . PRO A 1 109 ? 114.059 39.661 31.573 1.00 51.20 110 PRO A N 1
ATOM 876 C CA . PRO A 1 109 ? 114.998 38.721 30.963 1.00 51.73 110 PRO A CA 1
ATOM 877 C C . PRO A 1 109 ? 116.034 38.332 32.007 1.00 51.17 110 PRO A C 1
ATOM 878 O O . PRO A 1 109 ? 116.148 38.987 33.012 1.00 51.54 110 PRO A O 1
ATOM 882 N N . PRO A 1 110 ? 116.851 37.354 31.761 1.00 51.04 111 PRO A N 1
ATOM 883 C CA . PRO A 1 110 ? 117.825 36.929 32.779 1.00 52.80 111 PRO A CA 1
ATOM 884 C C . PRO A 1 110 ? 118.904 37.974 33.175 1.00 53.12 111 PRO A C 1
ATOM 885 O O . PRO A 1 110 ? 119.048 38.929 32.444 1.00 52.93 111 PRO A O 1
ATOM 889 N N . VAL A 1 111 ? 119.580 37.822 34.315 1.00 52.56 112 VAL A N 1
ATOM 890 C CA . VAL A 1 111 ? 120.521 38.787 34.704 1.00 53.57 112 VAL A CA 1
ATOM 891 C C . VAL A 1 111 ? 121.927 38.290 34.469 1.00 55.27 112 VAL A C 1
ATOM 892 O O . VAL A 1 111 ? 122.231 37.116 34.611 1.00 57.33 112 VAL A O 1
ATOM 896 N N . PRO A 1 112 ? 122.818 39.174 34.120 1.00 55.99 113 PRO A N 1
ATOM 897 C CA . PRO A 1 112 ? 124.190 38.808 33.935 1.00 56.48 113 PRO A CA 1
ATOM 898 C C . PRO A 1 112 ? 124.898 38.925 35.221 1.00 57.52 113 PRO A C 1
ATOM 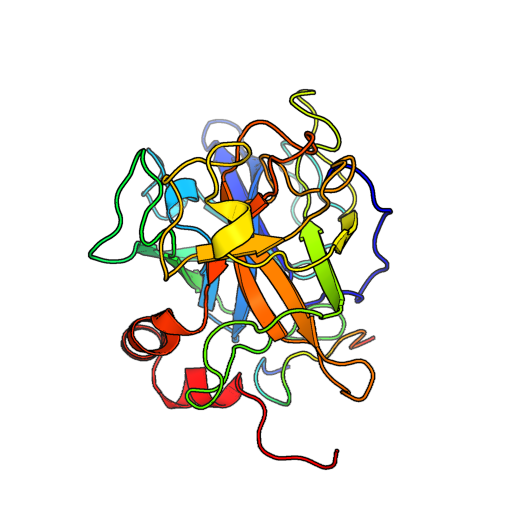899 O O . PRO A 1 112 ? 124.831 39.934 35.906 1.00 58.20 113 PRO A O 1
ATOM 903 N N . CYS A 1 113 ? 125.615 37.872 35.562 1.00 59.38 114 CYS A N 1
ATOM 904 C CA . CYS A 1 113 ? 126.394 37.884 36.816 1.00 62.17 114 CYS A CA 1
ATOM 905 C C . CYS A 1 113 ? 127.742 38.562 36.648 1.00 61.13 114 CYS A C 1
ATOM 906 O O . CYS A 1 113 ? 128.478 38.156 35.802 1.00 62.06 114 CYS A O 1
ATOM 909 N N . GLY A 1 114 ? 128.087 39.555 37.466 1.00 59.86 115 GLY A N 1
ATOM 910 C CA . GLY A 1 114 ? 129.364 40.246 37.373 1.00 58.75 115 GLY A CA 1
ATOM 911 C C . GLY A 1 114 ? 129.985 40.526 38.725 1.00 57.92 115 GLY A C 1
ATOM 912 O O . GLY A 1 114 ? 129.856 39.737 39.630 1.00 59.63 115 GLY A O 1
ATOM 913 N N . PRO A 1 115 ? 130.674 41.637 38.874 1.00 56.78 116 PRO A N 1
ATOM 914 C CA . PRO A 1 115 ? 131.304 42.039 40.150 1.00 54.96 116 PRO A CA 1
ATOM 915 C C . PRO A 1 115 ? 130.338 42.348 41.265 1.00 52.42 116 PRO A C 1
ATOM 916 O O . PRO A 1 115 ? 130.705 42.185 42.429 1.00 51.67 116 PRO A O 1
ATOM 920 N N . PHE A 1 116 ? 129.136 42.784 40.911 1.00 50.60 117 PHE A N 1
ATOM 921 C CA . PHE A 1 116 ? 128.116 43.016 41.911 1.00 49.73 117 PHE A CA 1
ATOM 922 C C . PHE A 1 116 ? 126.901 42.080 41.888 1.00 48.01 117 PHE A C 1
ATOM 923 O O . PHE A 1 116 ? 125.969 42.387 42.573 1.00 50.21 117 PHE A O 1
ATOM 931 N N . ILE A 1 117 ? 126.917 40.957 41.174 1.00 44.69 118 ILE A N 1
ATOM 932 C CA . ILE A 1 117 ? 125.774 40.048 41.094 1.00 43.93 118 ILE A CA 1
ATOM 933 C C . ILE A 1 117 ? 126.266 38.633 40.858 1.00 44.15 118 ILE A C 1
ATOM 934 O O . ILE A 1 117 ? 127.005 38.408 39.913 1.00 45.66 118 ILE A O 1
ATOM 939 N N . GLY A 1 118 ? 125.938 3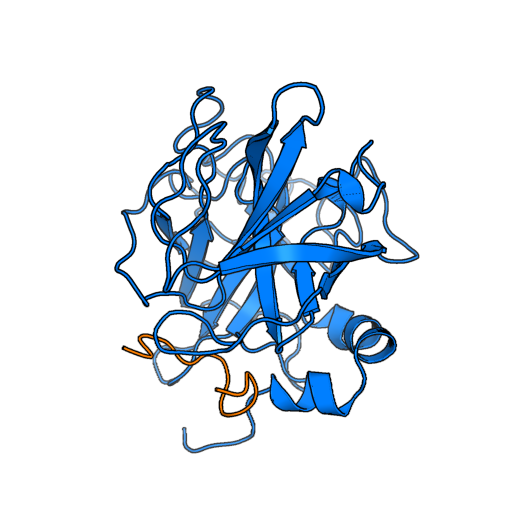7.710 41.764 1.00 41.46 119 GLY A N 1
ATOM 940 C CA . GLY A 1 118 ? 126.284 36.330 41.600 1.00 38.82 119 GLY A CA 1
ATOM 941 C C . GLY A 1 118 ? 125.473 35.509 42.535 1.00 38.73 119 GLY A C 1
ATOM 942 O O . GLY A 1 118 ? 124.871 36.026 43.393 1.00 40.78 119 GLY A O 1
ATOM 943 N N . PRO A 1 119 ? 125.457 34.229 42.371 1.00 38.30 120 PRO A N 1
ATOM 944 C CA . PRO A 1 119 ? 124.628 33.362 43.186 1.00 39.57 120 PRO A CA 1
ATOM 945 C C . PRO A 1 119 ? 125.024 33.164 44.645 1.00 40.36 120 PRO A C 1
ATOM 946 O O . PRO A 1 119 ? 126.050 33.579 44.985 1.00 42.61 120 PRO A O 1
ATOM 950 N N . GLY A 1 120 ? 124.233 32.537 45.486 1.00 39.97 121 GLY A N 1
ATOM 951 C CA . GLY A 1 120 ? 124.589 32.230 46.864 1.00 39.62 121 GLY A CA 1
ATOM 952 C C . GLY A 1 120 ? 124.620 30.723 46.925 1.00 41.07 121 GLY A C 1
ATOM 953 O O . GLY A 1 120 ? 124.311 30.096 45.959 1.00 42.83 121 GLY A O 1
ATOM 954 N N . CYS A 1 121 ? 125.018 30.098 48.007 1.00 41.59 122 CYS A N 1
ATOM 955 C CA . CYS A 1 121 ? 124.976 28.643 48.014 1.00 41.88 122 CYS A CA 1
ATOM 956 C C . CYS A 1 121 ? 123.885 28.132 48.927 1.00 39.51 122 CYS A C 1
ATOM 957 O O . CYS A 1 121 ? 123.638 28.752 49.946 1.00 41.67 122 CYS A O 1
ATOM 960 N N . LEU A 1 122 ? 123.304 26.982 48.624 1.00 35.86 123 LEU A N 1
ATOM 961 C CA . LEU A 1 122 ? 122.348 26.398 49.478 1.00 32.81 123 LEU A CA 1
ATOM 962 C C . LEU A 1 122 ? 122.968 25.220 50.144 1.00 32.29 123 LEU A C 1
ATOM 963 O O . LEU A 1 122 ? 124.032 24.769 49.889 1.00 33.46 123 LEU A O 1
ATOM 968 N N . PRO A 1 123 ? 122.322 24.695 51.117 1.00 32.18 124 PRO A N 1
ATOM 969 C CA . PRO A 1 123 ? 122.868 23.534 51.795 1.00 31.23 124 PRO A CA 1
ATOM 970 C C . PRO A 1 123 ? 122.982 22.316 50.971 1.00 31.05 124 PRO A C 1
ATOM 971 O O . PRO A 1 123 ? 122.429 22.345 49.899 1.00 29.96 124 PRO A O 1
ATOM 975 N N . GLN A 1 124 ? 123.706 21.293 51.439 1.00 31.61 125 GLN A N 1
ATOM 976 C CA . GLN A 1 124 ? 123.819 20.051 50.669 1.00 33.77 125 GLN A CA 1
ATOM 977 C C . GLN A 1 124 ? 122.851 19.041 51.178 1.00 34.15 125 GLN A C 1
ATOM 978 O O . GLN A 1 124 ? 122.465 19.111 52.316 1.00 35.81 125 GLN A O 1
ATOM 984 N N . PHE A 1 125 ? 122.448 18.084 50.369 1.00 33.92 126 PHE A N 1
ATOM 985 C CA . PHE A 1 125 ? 121.494 17.130 50.852 1.00 33.74 126 PHE A CA 1
ATOM 986 C C . PHE A 1 125 ? 121.978 16.546 52.151 1.00 34.06 126 PHE A C 1
ATOM 987 O O . PHE A 1 125 ? 121.269 16.255 53.094 1.00 34.06 126 PHE A O 1
ATOM 995 N N . LYS A 1 126 A 123.258 16.455 52.194 1.00 35.96 126 LYS A N 1
ATOM 996 C CA . LYS A 1 126 A 123.990 15.834 53.301 1.00 37.42 126 LYS A CA 1
ATOM 997 C C . LYS A 1 126 A 123.985 16.723 54.603 1.00 35.41 126 LYS A C 1
ATOM 998 O O . LYS A 1 126 A 124.295 16.278 55.707 1.00 33.61 126 LYS A O 1
ATOM 1004 N N . ALA A 1 127 B 123.603 17.974 54.439 1.00 34.42 126 ALA A N 1
ATOM 1005 C CA . ALA A 1 127 B 123.702 18.947 55.528 1.00 34.70 126 ALA A CA 1
ATOM 1006 C C . ALA A 1 127 B 122.962 18.708 56.828 1.00 35.08 126 ALA A C 1
ATOM 1007 O O . ALA A 1 127 B 123.516 18.831 57.877 1.00 37.05 126 ALA A O 1
ATOM 1009 N N . GLY A 1 128 ? 121.686 18.442 56.775 1.00 34.40 127 GLY A N 1
ATOM 1010 C CA . GLY A 1 128 ? 120.921 18.402 57.980 1.00 32.55 127 GLY A CA 1
ATOM 1011 C C . GLY A 1 128 ? 120.605 19.792 58.509 1.00 32.79 127 GLY A C 1
ATOM 1012 O O . GLY A 1 128 ? 120.966 20.822 57.970 1.00 33.32 127 GLY A O 1
ATOM 1013 N N . PRO A 1 129 ? 119.882 19.914 59.583 1.00 34.39 128 PRO A N 1
ATOM 1014 C CA . PRO A 1 129 ? 119.540 21.248 60.082 1.00 35.90 128 PRO A CA 1
ATOM 1015 C C . PRO A 1 129 ? 120.719 21.979 60.729 1.00 38.60 128 PRO A C 1
ATOM 1016 O O . PRO A 1 129 ? 121.662 21.343 61.236 1.00 39.74 128 PRO A O 1
ATOM 1020 N N . PRO A 1 130 ? 120.740 23.299 60.671 1.00 39.73 129 PRO A N 1
ATOM 1021 C CA . PRO A 1 130 ? 121.789 24.089 61.316 1.00 40.53 129 PRO A CA 1
ATOM 1022 C C . PRO A 1 130 ? 122.003 23.736 62.772 1.00 41.36 129 PRO A C 1
ATOM 1023 O O . PRO A 1 130 ? 121.132 23.870 63.579 1.00 41.24 129 PRO A O 1
ATOM 1027 N N . ARG A 1 131 ? 123.204 23.274 63.079 1.00 44.14 130 ARG A N 1
ATOM 1028 C CA . ARG A 1 131 ? 123.600 22.847 64.434 1.00 44.67 130 ARG A CA 1
ATOM 1029 C C . ARG A 1 131 ? 124.200 24.072 65.157 1.00 45.36 130 ARG A C 1
ATOM 1030 O O . ARG A 1 131 ? 124.913 24.898 64.586 1.00 45.70 130 ARG A O 1
ATOM 1038 N N . ALA A 1 132 ? 123.867 24.640 66.251 1.00 44.82 132 ALA A N 1
ATOM 1039 C CA . ALA A 1 132 ? 124.587 25.684 66.958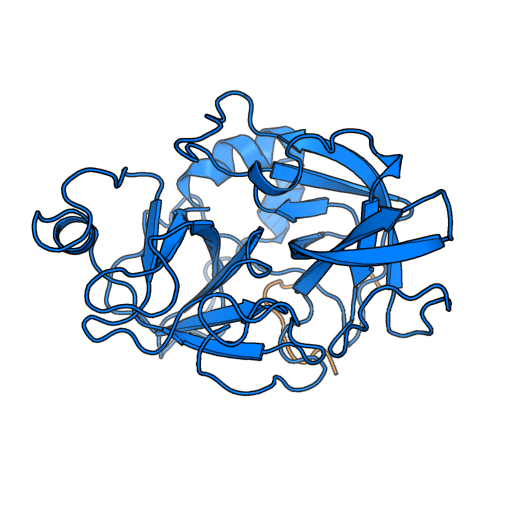 1.00 45.16 132 ALA A CA 1
ATOM 1040 C C . ALA A 1 132 ? 125.635 25.071 67.897 1.00 47.36 132 ALA A C 1
ATOM 1041 O O . ALA A 1 132 ? 125.590 23.853 68.187 1.00 48.62 132 ALA A O 1
ATOM 1043 N N . PRO A 1 133 ? 126.656 25.852 68.266 1.00 47.36 133 PRO A N 1
ATOM 1044 C CA . PRO A 1 133 ? 126.876 27.216 67.714 1.00 47.18 133 PRO A CA 1
ATOM 1045 C C . PRO A 1 133 ? 127.462 27.436 66.348 1.00 47.51 133 PRO A C 1
ATOM 1046 O O . PRO A 1 133 ? 128.129 26.573 65.756 1.00 48.60 133 PRO A O 1
ATOM 1050 N N . GLN A 1 134 ? 127.168 28.640 65.809 1.00 47.92 134 GLN A N 1
ATOM 1051 C CA . GLN A 1 134 ? 127.744 28.941 64.508 1.00 48.37 134 GLN A CA 1
ATOM 1052 C C . GLN A 1 134 ? 127.817 30.490 64.167 1.00 47.70 134 GLN A C 1
ATOM 1053 O O . GLN A 1 134 ? 127.141 31.299 64.835 1.00 48.37 134 GLN A O 1
ATOM 1059 N N . THR A 1 135 ? 128.624 30.938 63.212 1.00 46.38 135 THR A N 1
ATOM 1060 C CA . THR A 1 135 ? 128.595 32.389 62.938 1.00 45.23 135 THR A CA 1
ATOM 1061 C C . THR A 1 135 ? 127.778 32.712 61.709 1.00 43.77 135 THR A C 1
ATOM 1062 O O . THR A 1 135 ? 128.199 32.296 60.605 1.00 42.41 135 THR A O 1
ATOM 1066 N N . CYS A 1 136 ? 126.620 33.400 61.908 1.00 42.07 136 CYS A N 1
ATOM 1067 C CA . CYS A 1 136 ? 125.813 33.764 60.810 1.00 40.47 136 CYS A CA 1
ATOM 1068 C C . CYS A 1 136 ? 125.610 35.269 60.654 1.00 38.44 136 CYS A C 1
ATOM 1069 O O . CYS A 1 136 ? 125.737 36.060 61.592 1.00 35.35 136 CYS A O 1
ATOM 1072 N N . TRP A 1 137 ? 125.285 35.646 59.432 1.00 37.43 137 TRP A N 1
ATOM 1073 C CA . TRP A 1 137 ? 125.001 37.010 59.176 1.00 38.78 137 TRP A CA 1
ATOM 1074 C C . TRP A 1 137 ? 123.667 37.117 58.522 1.00 38.49 137 TRP A C 1
ATOM 1075 O O . TRP A 1 137 ? 123.296 36.160 57.851 1.00 40.56 137 TRP A O 1
ATOM 1086 N N . VAL A 1 138 ? 122.960 38.255 58.695 1.00 37.55 138 VAL A N 1
ATOM 1087 C CA . VAL A 1 138 ? 121.700 38.501 57.999 1.00 35.91 138 VAL A CA 1
ATOM 1088 C C . VAL A 1 138 ? 121.852 39.879 57.350 1.00 36.16 138 VAL A C 1
ATOM 1089 O O . VAL A 1 138 ? 122.559 40.669 57.923 1.00 35.94 138 VAL A O 1
ATOM 1093 N N . THR A 1 139 ? 121.249 40.096 56.158 1.00 35.70 139 THR A N 1
ATOM 1094 C CA . THR A 1 139 ? 121.245 41.314 55.425 1.00 36.87 139 THR A CA 1
ATOM 1095 C C . THR A 1 139 ? 119.876 41.739 54.936 1.00 37.17 139 THR A C 1
ATOM 1096 O O . THR A 1 139 ? 118.984 40.952 54.715 1.00 36.84 139 THR A O 1
ATOM 1100 N N . GLY A 1 140 ? 119.704 43.023 54.779 1.00 37.03 140 GLY A N 1
ATOM 1101 C CA . GLY A 1 140 ? 118.442 43.425 54.300 1.00 38.39 140 GLY A CA 1
ATOM 1102 C C . GLY A 1 140 ? 118.236 44.935 54.254 1.00 38.77 140 GLY A C 1
ATOM 1103 O O . GLY A 1 140 ? 119.026 45.632 54.915 1.00 39.13 140 GLY A O 1
ATOM 1104 N N . TRP A 1 141 ? 117.188 45.412 53.508 1.00 37.81 141 TRP A N 1
ATOM 1105 C CA . TRP A 1 141 ? 116.760 46.836 53.447 1.00 37.64 141 TRP A CA 1
ATOM 1106 C C . TRP A 1 141 ? 115.479 47.148 54.286 1.00 37.56 141 TRP A C 1
ATOM 1107 O O . TRP A 1 141 ? 114.744 48.075 53.920 1.00 36.72 141 TRP A O 1
ATOM 1118 N N . GLY A 1 142 ? 115.230 46.379 55.348 1.00 37.27 142 GLY A N 1
ATOM 1119 C CA . GLY A 1 142 ? 114.039 46.578 56.128 1.00 38.52 142 GLY A CA 1
ATOM 1120 C C . GLY A 1 142 ? 114.154 47.677 57.162 1.00 39.14 142 GLY A C 1
ATOM 1121 O O . GLY A 1 142 ? 115.021 48.495 57.085 1.00 38.54 142 GLY A O 1
ATOM 1122 N N . TYR A 1 143 ? 113.249 47.684 58.129 1.00 40.08 143 TYR A N 1
ATOM 1123 C CA . TYR A 1 143 ? 113.244 48.682 59.145 1.00 40.77 143 TYR A CA 1
ATOM 1124 C C . TYR A 1 143 ? 114.500 48.549 59.916 1.00 41.83 143 TYR A C 1
ATOM 1125 O O . TYR A 1 143 ? 115.082 47.499 59.973 1.00 42.21 143 TYR A O 1
ATOM 1134 N N . LEU A 1 144 ? 114.907 49.649 60.520 1.00 44.28 144 LEU A N 1
ATOM 1135 C CA . LEU A 1 144 ? 116.049 49.722 61.386 1.00 46.26 144 LEU A CA 1
ATOM 1136 C C . LEU A 1 144 ? 115.567 49.582 62.821 1.00 48.54 144 LEU A C 1
ATOM 1137 O O . LEU A 1 144 ? 116.369 49.250 63.711 1.00 50.77 144 LEU A O 1
ATOM 1142 N N . LYS A 1 145 ? 114.286 49.844 63.073 1.00 50.01 145 LYS A N 1
ATOM 1143 C CA . LYS A 1 145 ? 113.699 49.698 64.410 1.00 52.47 145 LYS A CA 1
ATOM 1144 C C . LYS A 1 145 ? 112.234 49.190 64.384 1.00 54.55 145 LYS A C 1
ATOM 1145 O O . LYS A 1 145 ? 111.536 49.432 63.421 1.00 54.12 145 LYS A O 1
ATOM 1151 N N . GLU A 1 146 ? 111.772 48.485 65.421 1.00 56.34 146 GLU A N 1
ATOM 1152 C CA . GLU A 1 146 ? 110.409 48.030 65.417 1.00 58.72 146 GLU A CA 1
ATOM 1153 C C . GLU A 1 146 ? 109.669 49.214 64.861 1.00 60.65 146 GLU A C 1
ATOM 1154 O O . GLU A 1 146 ? 109.842 50.325 65.339 1.00 59.94 146 GLU A O 1
ATOM 1160 N N . LYS A 1 147 ? 108.850 48.961 63.841 1.00 63.66 147 LYS A N 1
ATOM 1161 C CA . LYS A 1 147 ? 108.010 49.965 63.258 1.00 66.60 147 LYS A CA 1
ATOM 1162 C C . LYS A 1 147 ? 108.899 51.029 62.604 1.00 67.10 147 LYS A C 1
ATOM 1163 O O . LYS A 1 147 ? 109.935 50.701 62.081 1.00 67.96 147 LYS A O 1
ATOM 1169 N N . GLY A 1 148 ? 108.547 52.299 62.607 1.00 68.55 148 GLY A N 1
ATOM 1170 C CA . GLY A 1 148 ? 109.389 53.329 61.986 1.00 68.07 148 GLY A CA 1
ATOM 1171 C C . GLY A 1 148 ? 109.152 53.157 60.511 1.00 68.47 148 GLY A C 1
ATOM 1172 O O . GLY A 1 148 ? 109.794 52.332 59.888 1.00 69.46 148 GLY A O 1
ATOM 1173 N N . PRO A 1 149 ? 108.263 53.965 59.957 1.00 68.22 149 PRO A N 1
ATOM 1174 C CA . PRO A 1 149 ? 107.749 53.846 58.571 1.00 67.74 149 PRO A CA 1
ATOM 1175 C C . PRO A 1 149 ? 108.860 53.606 57.594 1.00 66.27 149 PRO A C 1
ATOM 1176 O O . PRO A 1 149 ? 108.867 52.531 57.025 1.00 65.47 149 PRO A O 1
ATOM 1180 N N . ARG A 1 150 ? 109.801 54.558 57.451 1.00 65.77 150 ARG A N 1
ATOM 1181 C CA . ARG A 1 150 ? 111.019 54.453 56.543 1.00 63.11 150 ARG A CA 1
ATOM 1182 C C . ARG A 1 150 ? 111.874 53.155 56.583 1.00 61.63 150 ARG A C 1
ATOM 1183 O O . ARG A 1 150 ? 112.038 52.587 57.668 1.00 61.94 150 ARG A O 1
ATOM 1191 N N . THR A 1 151 ? 112.374 52.659 55.429 1.00 58.78 151 THR A N 1
ATOM 1192 C CA . THR A 1 151 ? 113.226 51.486 55.446 1.00 56.44 151 THR A CA 1
ATOM 1193 C C . THR A 1 151 ? 114.566 51.977 55.202 1.00 55.75 151 THR A C 1
ATOM 1194 O O . THR A 1 151 ? 114.773 53.173 55.017 1.00 56.41 151 THR A O 1
ATOM 1198 N N . SER A 1 152 ? 115.512 51.055 55.190 1.00 54.19 152 SER A N 1
ATOM 1199 C CA . SER A 1 152 ? 116.875 51.481 55.017 1.00 52.53 152 SER A CA 1
ATOM 1200 C C . SER A 1 152 ? 117.297 51.690 53.592 1.00 51.20 152 SER A C 1
ATOM 1201 O O . SER A 1 152 ? 117.411 50.782 52.861 1.00 51.16 152 SER A O 1
ATOM 1204 N N . PRO A 1 153 ? 117.690 52.869 53.206 1.00 50.65 153 PRO A N 1
ATOM 1205 C CA . PRO A 1 153 ? 118.166 53.022 51.840 1.00 49.75 153 PRO A CA 1
ATOM 1206 C C . PRO A 1 153 ? 119.445 52.227 51.564 1.00 48.50 153 PRO A C 1
ATOM 1207 O O . PRO A 1 153 ? 119.648 51.752 50.441 1.00 47.82 153 PRO A O 1
ATOM 1211 N N . THR A 1 154 ? 120.307 52.095 52.564 1.00 47.52 154 THR A N 1
ATOM 1212 C CA . THR A 1 154 ? 121.533 51.357 52.331 1.00 47.87 154 THR A CA 1
ATOM 1213 C C . THR A 1 154 ? 121.440 49.963 52.863 1.00 46.01 154 THR A C 1
ATOM 1214 O O . THR A 1 154 ? 121.105 49.793 54.013 1.00 46.60 154 THR A O 1
ATOM 1218 N N . LEU A 1 155 ? 121.758 48.964 52.059 1.00 44.54 155 LEU A N 1
ATOM 1219 C CA . LEU A 1 155 ? 121.706 47.593 52.551 1.00 43.79 155 LEU A CA 1
ATOM 1220 C C . LEU A 1 155 ? 122.434 47.468 53.862 1.00 42.87 155 LEU A C 1
ATOM 1221 O O . LEU A 1 155 ? 123.525 47.958 53.968 1.00 42.82 155 LEU A O 1
ATOM 1226 N N . GLN A 1 156 ? 121.810 46.844 54.859 1.00 42.40 156 GLN A N 1
ATOM 1227 C CA . GLN A 1 156 ? 122.399 46.588 56.172 1.00 42.49 156 GLN A CA 1
ATOM 1228 C C . GLN A 1 156 ? 122.807 45.127 56.402 1.00 43.27 156 GLN A C 1
ATOM 1229 O O . GLN A 1 156 ? 122.361 44.252 55.647 1.00 43.12 156 GLN A O 1
ATOM 1235 N N . GLU A 1 157 ? 123.650 44.873 57.437 1.00 42.97 157 GLU A N 1
ATOM 1236 C CA . GLU A 1 157 ? 124.133 43.504 57.787 1.00 42.24 157 GLU A CA 1
ATOM 1237 C C . GLU A 1 157 ? 124.343 43.445 59.235 1.00 41.01 157 GLU A C 1
ATOM 1238 O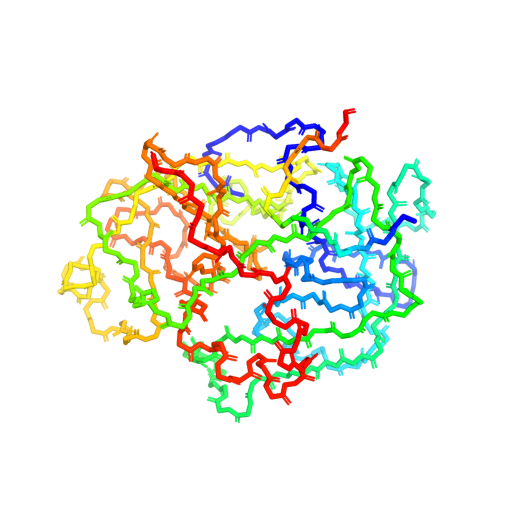 O . GLU A 1 157 ? 124.589 44.475 59.785 1.00 42.48 157 GLU A O 1
ATOM 1244 N N . ALA A 1 158 ? 124.206 42.280 59.841 1.00 39.64 158 ALA A N 1
ATOM 1245 C CA . ALA A 1 158 ? 124.374 42.120 61.265 1.00 40.24 158 ALA A CA 1
ATOM 1246 C C . ALA A 1 158 ? 124.812 40.710 61.640 1.00 41.96 158 ALA A C 1
ATOM 1247 O O . ALA A 1 158 ? 124.491 39.698 60.991 1.00 42.77 158 ALA A O 1
ATOM 1249 N N . ARG A 1 159 ? 125.624 40.579 62.668 1.00 43.51 159 ARG A N 1
ATOM 1250 C CA . ARG A 1 159 ? 125.979 39.216 62.961 1.00 44.05 159 ARG A CA 1
ATOM 1251 C C . ARG A 1 159 ? 125.003 38.655 63.999 1.00 43.90 159 ARG A C 1
ATOM 1252 O O . ARG A 1 159 ? 124.683 39.298 65.001 1.00 43.45 159 ARG A O 1
ATOM 1260 N N . VAL A 1 160 ? 124.515 37.449 63.763 1.00 43.39 160 VAL A N 1
ATOM 1261 C CA . VAL A 1 160 ? 123.545 36.920 64.730 1.00 42.20 160 VAL A CA 1
ATOM 1262 C C . VAL A 1 160 ? 123.936 35.531 65.175 1.00 42.56 160 VAL A C 1
ATOM 1263 O O . VAL A 1 160 ? 124.736 34.887 64.535 1.00 43.15 160 VAL A O 1
ATOM 1267 N N . ALA A 1 161 ? 123.336 35.044 66.244 1.00 42.26 161 ALA A N 1
ATOM 1268 C CA . ALA A 1 161 ? 123.637 33.721 66.747 1.00 42.20 161 ALA A CA 1
ATOM 1269 C C . ALA A 1 161 ? 122.426 32.756 66.529 1.00 41.53 161 ALA A C 1
ATOM 1270 O O . ALA A 1 161 ? 121.266 33.114 66.821 1.00 41.49 161 ALA A O 1
ATOM 1272 N N . LEU A 1 162 ? 122.738 31.555 66.023 1.00 39.62 162 LEU A N 1
ATOM 1273 C CA . LEU A 1 162 ? 121.789 30.502 65.937 1.00 39.74 162 LEU A CA 1
ATOM 1274 C C . LEU A 1 162 ? 121.340 30.167 67.343 1.00 40.56 162 LEU A C 1
ATOM 1275 O O . LEU A 1 162 ? 122.158 30.114 68.212 1.00 41.22 162 LEU A O 1
ATOM 1280 N N . ILE A 1 163 ? 120.034 29.944 67.549 1.00 41.43 163 ILE A N 1
ATOM 1281 C CA . ILE A 1 163 ? 119.531 29.509 68.816 1.00 42.63 163 ILE A CA 1
ATOM 1282 C C . ILE A 1 163 ? 118.909 28.157 68.625 1.00 44.01 163 ILE A C 1
ATOM 1283 O O . ILE A 1 163 ? 118.156 28.018 67.699 1.00 44.62 163 ILE A O 1
ATOM 1288 N N . ASP A 1 164 ? 119.169 27.191 69.496 1.00 44.95 164 ASP A N 1
ATOM 1289 C CA . ASP A 1 164 ? 118.482 25.908 69.394 1.00 46.95 164 ASP A CA 1
ATOM 1290 C C . ASP A 1 164 ? 117.047 25.933 69.344 1.00 46.31 164 ASP A C 1
ATOM 1291 O O . ASP A 1 164 ? 116.388 26.689 69.987 1.00 46.52 164 ASP A O 1
ATOM 1296 N N . LEU A 1 165 ? 116.478 25.041 68.627 1.00 46.91 165 LEU A N 1
ATOM 1297 C CA . LEU A 1 165 ? 115.027 25.147 68.642 1.00 47.16 165 LEU A CA 1
ATOM 1298 C C . LEU A 1 165 ? 114.364 24.825 69.990 1.00 47.54 165 LEU A C 1
ATOM 1299 O O . LEU A 1 165 ? 113.357 25.488 70.369 1.00 47.48 165 LEU A O 1
ATOM 1304 N N . GLU A 1 166 ? 114.906 23.836 70.720 1.00 47.14 166 GLU A N 1
ATOM 1305 C CA . GLU A 1 166 ? 114.295 23.570 72.017 1.00 47.29 166 GLU A CA 1
ATOM 1306 C C . GLU A 1 166 ? 114.267 24.832 72.821 1.00 47.08 166 GLU A C 1
ATOM 1307 O O . GLU A 1 166 ? 113.382 25.001 73.606 1.00 46.51 166 GLU A O 1
ATOM 1313 N N . LEU A 1 167 ? 115.177 25.772 72.602 1.00 47.23 167 LEU A N 1
ATOM 1314 C CA . LEU A 1 167 ? 115.130 26.980 73.424 1.00 46.58 167 LEU A CA 1
ATOM 1315 C C . LEU A 1 167 ? 114.160 27.956 72.825 1.00 47.63 167 LEU A C 1
ATOM 1316 O O . LEU A 1 167 ? 113.350 28.553 73.515 1.00 48.77 167 LEU A O 1
ATOM 1321 N N . CYS A 1 168 ? 114.281 28.138 71.522 1.00 48.11 168 CYS A N 1
ATOM 1322 C CA . CYS A 1 168 ? 113.425 29.010 70.755 1.00 47.56 168 CYS A CA 1
ATOM 1323 C C . CYS A 1 168 ? 111.941 28.665 71.022 1.00 47.06 168 CYS A C 1
ATOM 1324 O O . CYS A 1 168 ? 111.096 29.547 71.009 1.00 46.25 168 CYS A O 1
ATOM 1327 N N . ASN A 1 169 ? 111.624 27.398 71.269 1.00 47.33 169 ASN A N 1
ATOM 1328 C CA . ASN A 1 169 ? 110.213 27.010 71.466 1.00 49.44 169 ASN A CA 1
ATOM 1329 C C . ASN A 1 169 ? 109.755 26.996 72.906 1.00 49.75 169 ASN A C 1
ATOM 1330 O O . ASN A 1 169 ? 108.588 27.005 73.180 1.00 50.72 169 ASN A O 1
ATOM 1335 N N . SER A 1 170 ? 110.664 26.987 73.841 1.00 51.31 170 SER A N 1
ATOM 1336 C CA . SER A 1 170 ? 110.298 26.936 75.238 1.00 52.56 170 SER A CA 1
ATOM 1337 C C . SER A 1 170 ? 109.284 28.044 75.584 1.00 53.57 170 SER A C 1
ATOM 1338 O O . SER A 1 170 ? 109.211 29.093 74.930 1.00 53.23 170 SER A O 1
ATOM 1341 N N . THR A 1 171 A 108.549 27.816 76.662 1.00 54.46 170 THR A N 1
ATOM 1342 C CA . THR A 1 171 A 107.482 28.694 77.091 1.00 56.35 170 THR A CA 1
ATOM 1343 C C . THR A 1 171 A 107.828 30.135 77.196 1.00 56.89 170 THR A C 1
ATOM 1344 O O . THR A 1 171 A 107.041 31.034 76.933 1.00 56.49 170 THR A O 1
ATOM 1348 N N . ARG A 1 172 B 108.996 30.368 77.723 1.00 58.29 170 ARG A N 1
ATOM 1349 C CA . ARG A 1 172 B 109.366 31.724 77.958 1.00 58.33 170 ARG A CA 1
ATOM 1350 C C . ARG A 1 172 B 109.771 32.443 76.682 1.00 57.08 170 ARG A C 1
ATOM 1351 O O . ARG A 1 172 B 109.972 33.649 76.697 1.00 55.93 170 ARG A O 1
ATOM 1359 N N . TRP A 1 173 ? 109.845 31.706 75.576 1.00 56.13 171 TRP A N 1
ATOM 1360 C CA . TRP A 1 173 ? 110.219 32.302 74.287 1.00 55.38 171 TRP A CA 1
ATOM 1361 C C . TRP A 1 173 ? 109.051 32.307 73.289 1.00 53.44 171 TRP A C 1
ATOM 1362 O O . TRP A 1 173 ? 108.285 33.229 73.314 1.00 53.81 171 TRP A O 1
ATOM 1373 N N . TYR A 1 174 ? 108.920 31.306 72.429 1.00 50.70 172 TYR A N 1
ATOM 1374 C CA . TYR A 1 174 ? 107.812 31.278 71.510 1.00 49.62 172 TYR A CA 1
ATOM 1375 C C . TYR A 1 174 ? 106.745 30.266 71.968 1.00 49.72 172 TYR A C 1
ATOM 1376 O O . TYR A 1 174 ? 105.644 30.203 71.447 1.00 50.85 172 TYR A O 1
ATOM 1385 N N . ASN A 1 175 ? 107.061 29.474 72.963 1.00 48.92 173 ASN A N 1
ATOM 1386 C CA . ASN A 1 175 ? 106.086 28.562 73.524 1.00 48.50 173 ASN A CA 1
ATOM 1387 C C . ASN A 1 175 ? 105.209 27.893 72.554 1.00 48.10 173 ASN A C 1
ATOM 1388 O O . ASN A 1 175 ? 103.979 28.102 72.605 1.00 48.66 173 ASN A O 1
ATOM 1393 N N . GLY A 1 176 ? 105.850 27.035 71.769 1.00 47.22 174 GLY A N 1
ATOM 1394 C CA . GLY A 1 176 ? 105.278 26.067 70.827 1.00 44.71 174 GLY A CA 1
ATOM 1395 C C . GLY A 1 176 ? 105.122 26.466 69.376 1.00 44.61 174 GLY A C 1
ATOM 1396 O O . GLY A 1 176 ? 104.926 25.580 68.564 1.00 43.96 174 GLY A O 1
ATOM 1397 N N . ARG A 1 177 ? 105.073 27.794 69.077 1.00 43.91 175 ARG A N 1
ATOM 1398 C CA . ARG A 1 177 ? 104.851 28.185 67.686 1.00 43.74 175 ARG A CA 1
ATOM 1399 C C . ARG A 1 177 ? 105.914 27.739 66.654 1.00 43.04 175 ARG A C 1
ATOM 1400 O O . ARG A 1 177 ? 105.681 27.889 65.476 1.00 43.45 175 ARG A O 1
ATOM 1408 N N . ILE A 1 178 ? 107.080 27.214 67.081 1.00 42.39 176 ILE A N 1
ATOM 1409 C CA . ILE A 1 178 ? 108.127 26.780 66.154 1.00 40.54 176 ILE A CA 1
ATOM 1410 C C . ILE A 1 178 ? 108.086 25.338 65.649 1.00 39.83 176 ILE A C 1
ATOM 1411 O O . ILE A 1 178 ? 107.807 24.422 66.397 1.00 39.37 176 ILE A O 1
ATOM 1416 N N . ARG A 1 179 ? 108.427 25.146 64.390 1.00 40.03 177 ARG A N 1
ATOM 1417 C CA . ARG A 1 179 ? 108.387 23.822 63.798 1.00 41.83 177 ARG A CA 1
ATOM 1418 C C . ARG A 1 179 ? 109.734 23.402 63.312 1.00 41.52 177 ARG A C 1
ATOM 1419 O O . ARG A 1 179 ? 110.653 24.188 63.224 1.00 41.56 177 ARG A O 1
ATOM 1427 N N . SER A 1 180 ? 109.837 22.144 62.933 1.00 41.27 178 SER A N 1
ATOM 1428 C CA . SER A 1 180 ? 111.112 21.640 62.503 1.00 41.03 178 SER A CA 1
ATOM 1429 C C . SER A 1 180 ? 111.615 22.261 61.235 1.00 40.66 178 SER A C 1
ATOM 1430 O O . SER A 1 180 ? 112.783 22.140 60.966 1.00 41.77 178 SER A O 1
ATOM 1433 N N . THR A 1 181 ? 110.769 22.858 60.395 1.00 39.12 179 THR A N 1
ATOM 1434 C CA . THR A 1 181 ? 111.330 23.435 59.190 1.00 36.85 179 THR A CA 1
ATOM 1435 C C . THR A 1 181 ? 111.736 24.845 59.441 1.00 35.94 179 THR A C 1
ATOM 1436 O O . THR A 1 181 ? 111.974 25.564 58.517 1.00 36.93 179 THR A O 1
ATOM 1440 N N . ASN A 1 182 ? 111.850 25.261 60.676 1.00 34.19 180 ASN A N 1
ATOM 1441 C CA . ASN A 1 182 ? 112.239 26.610 60.933 1.00 33.21 180 ASN A CA 1
ATOM 1442 C C . ASN A 1 182 ? 113.719 26.748 61.393 1.00 33.60 180 ASN A C 1
ATOM 1443 O O . ASN A 1 182 ? 114.412 25.778 61.446 1.00 33.10 180 ASN A O 1
ATOM 1448 N N . VAL A 1 183 ? 114.181 27.931 61.790 1.00 34.13 181 VAL A N 1
ATOM 1449 C CA . VAL A 1 183 ? 115.529 28.099 62.282 1.00 36.64 181 VAL A CA 1
ATOM 1450 C C . VAL A 1 183 ? 115.503 29.405 63.012 1.00 38.71 181 VAL A C 1
ATOM 1451 O O . VAL A 1 183 ? 115.060 30.417 62.461 1.00 40.37 181 VAL A O 1
ATOM 1455 N N . CYS A 1 184 ? 115.988 29.430 64.223 1.00 40.59 182 CYS A N 1
ATOM 1456 C CA . CYS A 1 184 ? 115.917 30.670 64.943 1.00 43.02 182 CYS A CA 1
ATOM 1457 C C . CYS A 1 184 ? 117.369 31.247 65.104 1.00 44.35 182 CYS A C 1
ATOM 1458 O O . CYS A 1 184 ? 118.339 30.526 65.357 1.00 45.46 182 CYS A O 1
ATOM 1461 N N . ALA A 1 185 ? 117.512 32.550 64.940 1.00 44.13 183 ALA A N 1
ATOM 1462 C CA . ALA A 1 185 ? 118.739 33.235 64.975 1.00 44.13 183 ALA A CA 1
ATOM 1463 C C . ALA A 1 185 ? 118.564 34.616 65.604 1.00 45.26 183 ALA A C 1
ATOM 1464 O O . ALA A 1 185 ? 117.718 35.392 65.203 1.00 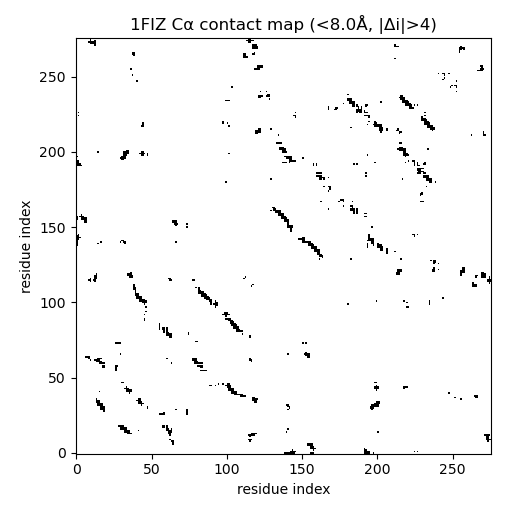47.25 183 ALA A O 1
ATOM 1466 N N . GLY A 1 186 ? 119.422 34.962 66.547 1.00 45.53 184 GLY A N 1
ATOM 1467 C CA . GLY A 1 186 ? 119.346 36.271 67.170 1.00 46.08 184 GLY A CA 1
ATOM 1468 C C . GLY A 1 186 ? 120.094 36.279 68.479 1.00 45.38 184 GLY A C 1
ATOM 1469 O O . GLY A 1 186 ? 121.090 35.623 68.587 1.00 46.02 184 GLY A O 1
ATOM 1470 N N . TYR A 1 187 A 119.557 36.951 69.480 1.00 44.98 184 TYR A N 1
ATOM 1471 C CA . TYR A 1 187 A 120.151 36.937 70.803 1.00 45.08 184 TYR A CA 1
ATOM 1472 C C . TYR A 1 187 A 119.140 36.971 71.931 1.00 45.37 184 TYR A C 1
ATOM 1473 O O . TYR A 1 187 A 118.094 37.527 71.832 1.00 45.28 184 TYR A O 1
ATOM 1482 N N . PRO A 1 188 ? 119.479 36.344 73.019 1.00 46.11 185 PRO A N 1
ATOM 1483 C CA . PRO A 1 188 ? 118.597 36.253 74.178 1.00 45.92 185 PRO A CA 1
ATOM 1484 C C . PRO A 1 188 ? 118.163 37.553 74.647 1.00 44.84 185 PRO A C 1
ATOM 1485 O O . PRO A 1 188 ? 117.008 37.696 75.066 1.00 45.77 185 PRO A O 1
ATOM 1489 N N . ARG A 1 189 ? 119.051 38.511 74.554 1.00 44.00 186 ARG A N 1
ATOM 1490 C CA . ARG A 1 189 ? 118.708 39.854 74.999 1.00 42.63 186 ARG A CA 1
ATOM 1491 C C . ARG A 1 189 ? 118.238 40.677 73.802 1.00 41.74 186 ARG A C 1
ATOM 1492 O O . ARG A 1 189 ? 118.076 41.872 73.911 1.00 42.82 186 ARG A O 1
ATOM 1500 N N . GLY A 1 190 ? 118.078 40.086 72.638 1.00 40.40 187 GLY A N 1
ATOM 1501 C CA . GLY A 1 190 ? 117.702 40.868 71.469 1.00 41.23 187 GLY A CA 1
ATOM 1502 C C . GLY A 1 190 ? 118.571 41.981 70.961 1.00 41.54 187 GLY A C 1
ATOM 1503 O O . GLY A 1 190 ? 119.745 41.843 70.792 1.00 43.08 187 GLY A O 1
ATOM 1504 N N . LYS A 1 191 ? 117.985 43.109 70.673 1.00 41.34 188 LYS A N 1
ATOM 1505 C CA . LYS A 1 191 ? 118.778 44.199 70.174 1.00 41.80 188 LYS A CA 1
ATOM 1506 C C . LYS A 1 191 ? 119.250 44.027 68.726 1.00 41.13 188 LYS A C 1
ATOM 1507 O O . LYS A 1 191 ? 119.406 45.007 68.004 1.00 40.99 188 LYS A O 1
ATOM 1513 N N . ILE A 1 192 A 119.458 42.802 68.279 1.00 41.01 188 ILE A N 1
ATOM 1514 C CA . ILE A 1 192 A 119.857 42.601 66.903 1.00 41.88 188 ILE A CA 1
ATOM 1515 C C . ILE A 1 192 A 118.939 41.601 66.285 1.00 42.13 188 ILE A C 1
ATOM 1516 O O . ILE A 1 192 A 118.698 40.562 66.895 1.00 43.00 188 ILE A O 1
ATOM 1521 N N . ASP A 1 193 ? 118.403 41.919 65.100 1.00 41.78 189 ASP A N 1
ATOM 1522 C CA . ASP A 1 193 ? 117.443 41.057 64.426 1.00 42.29 189 ASP A CA 1
ATOM 1523 C C . ASP A 1 193 ? 116.997 41.619 63.075 1.00 42.49 189 ASP A C 1
ATOM 1524 O O . ASP A 1 193 ? 117.315 42.755 62.720 1.00 42.30 189 ASP A O 1
ATOM 1529 N N . THR A 1 194 ? 116.249 40.816 62.308 1.00 41.84 190 THR A N 1
ATOM 1530 C CA . THR A 1 194 ? 115.673 41.264 61.052 1.00 40.10 190 THR A CA 1
ATOM 1531 C C . THR A 1 194 ? 114.357 42.009 61.376 1.00 39.69 190 THR A C 1
ATOM 1532 O O . THR A 1 194 ? 114.002 42.204 62.503 1.00 38.75 190 THR A O 1
ATOM 1536 N N . CYS A 1 195 ? 113.630 42.412 60.360 1.00 39.60 191 CYS A N 1
ATOM 1537 C CA . CYS A 1 195 ? 112.474 43.180 60.577 1.00 40.40 191 CYS A CA 1
ATOM 1538 C C . CYS A 1 195 ? 111.726 43.271 59.239 1.00 39.75 191 CYS A C 1
ATOM 1539 O O . CYS A 1 195 ? 112.243 42.823 58.223 1.00 38.52 191 CYS A O 1
ATOM 1542 N N . GLN A 1 196 ? 110.478 43.778 59.253 1.00 41.00 192 GLN A N 1
ATOM 1543 C CA . GLN A 1 196 ? 109.649 43.917 57.997 1.00 40.88 192 GLN A CA 1
ATOM 1544 C C . GLN A 1 196 ? 110.558 44.518 56.926 1.00 39.92 192 GLN A C 1
ATOM 1545 O O . GLN A 1 196 ? 111.422 45.347 57.187 1.00 40.54 192 GLN A O 1
ATOM 1551 N N . GLY A 1 197 ? 110.445 43.968 55.751 1.00 38.02 193 GLY A N 1
ATOM 1552 C CA . GLY A 1 197 ? 111.303 44.431 54.713 1.00 37.19 193 GLY A CA 1
ATOM 1553 C C . GLY A 1 197 ? 112.524 43.571 54.567 1.00 36.11 193 GLY A C 1
ATOM 1554 O O . GLY A 1 197 ? 113.174 43.554 53.528 1.00 35.60 193 GLY A O 1
ATOM 1555 N N . ASP A 1 198 ? 112.809 42.812 55.581 1.00 36.20 194 ASP A N 1
ATOM 1556 C CA . ASP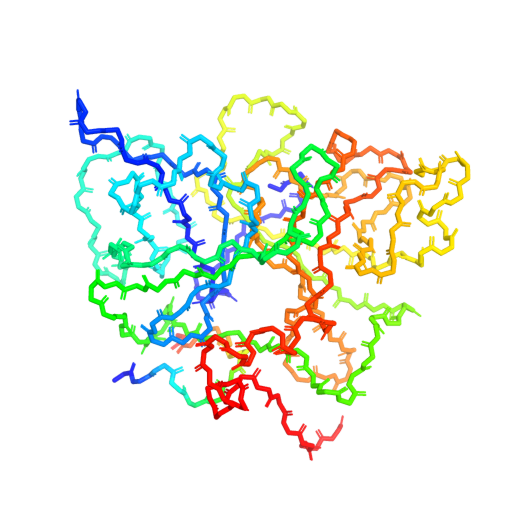 A 1 198 ? 113.920 41.936 55.379 1.00 36.61 194 ASP A CA 1
ATOM 1557 C C . ASP A 1 198 ? 113.468 40.628 54.911 1.00 37.11 194 ASP A C 1
ATOM 1558 O O . ASP A 1 198 ? 114.248 39.870 54.467 1.00 37.01 194 ASP A O 1
ATOM 1563 N N . SER A 1 199 ? 112.183 40.373 55.041 1.00 38.87 195 SER A N 1
ATOM 1564 C CA . SER A 1 199 ? 111.602 39.100 54.657 1.00 40.30 195 SER A CA 1
ATOM 1565 C C . SER A 1 199 ? 112.043 38.663 53.255 1.00 40.41 195 SER A C 1
ATOM 1566 O O . SER A 1 199 ? 112.165 39.485 52.313 1.00 39.67 195 SER A O 1
ATOM 1569 N N . GLY A 1 200 ? 112.323 37.369 53.151 1.00 38.79 196 GLY A N 1
ATOM 1570 C CA . GLY A 1 200 ? 112.665 36.815 51.884 1.00 36.92 196 GLY A CA 1
ATOM 1571 C C . GLY A 1 200 ? 114.139 36.814 51.823 1.00 36.32 196 GLY A C 1
ATOM 1572 O O . GLY A 1 200 ? 114.716 36.225 50.944 1.00 36.55 196 GLY A O 1
ATOM 1573 N N . GLY A 1 201 ? 114.745 37.486 52.769 1.00 36.80 197 GLY A N 1
ATOM 1574 C CA . GLY A 1 201 ? 116.194 37.657 52.798 1.00 38.41 197 GLY A CA 1
ATOM 1575 C C . GLY A 1 201 ? 116.952 36.459 53.326 1.00 38.52 197 GLY A C 1
ATOM 1576 O O . GLY A 1 201 ? 116.287 35.539 53.777 1.00 41.31 197 GLY A O 1
ATOM 1577 N N . PRO A 1 202 ? 118.285 36.399 53.225 1.00 38.00 198 PRO A N 1
ATOM 1578 C CA . PRO A 1 202 ? 119.032 35.216 53.712 1.00 37.36 198 PRO A CA 1
ATOM 1579 C C . PRO A 1 202 ? 119.587 35.155 55.130 1.00 36.26 198 PRO A C 1
ATOM 1580 O O . PRO A 1 202 ? 119.831 36.155 55.762 1.00 37.45 198 PRO A O 1
ATOM 1584 N N . LEU A 1 203 ? 119.787 33.952 55.621 1.00 35.86 199 LEU A N 1
ATOM 1585 C CA . LEU A 1 203 ? 120.480 33.746 56.879 1.00 34.69 199 LEU A CA 1
ATOM 1586 C C . LEU A 1 203 ? 121.659 32.914 56.473 1.00 34.42 199 LEU A C 1
ATOM 1587 O O . LEU A 1 203 ? 121.528 31.722 56.159 1.00 35.57 199 LEU A O 1
ATOM 1592 N N . MET A 1 204 ? 122.820 33.543 56.458 1.00 33.73 200 MET A N 1
ATOM 1593 C CA . MET A 1 204 ? 124.045 32.882 56.020 1.00 33.29 200 MET A CA 1
ATOM 1594 C C . MET A 1 204 ? 124.942 32.474 57.152 1.00 33.48 200 MET A C 1
ATOM 1595 O O . MET A 1 204 ? 125.127 33.170 58.133 1.00 32.86 200 MET A O 1
ATOM 1600 N N . CYS A 1 205 ? 125.518 31.322 57.001 1.00 36.27 201 CYS A N 1
ATOM 1601 C CA . CYS A 1 205 ? 126.426 30.801 58.032 1.00 39.03 201 CYS A CA 1
ATOM 1602 C C . CYS A 1 205 ? 127.686 30.115 57.460 1.00 38.97 201 CYS A C 1
ATOM 1603 O O . CYS A 1 205 ? 127.857 29.994 56.267 1.00 38.82 201 CYS A O 1
ATOM 1606 N N . ARG A 1 206 A 128.517 29.674 58.370 1.00 39.98 201 ARG A N 1
ATOM 1607 C CA . ARG A 1 206 A 129.690 28.909 58.056 1.00 41.04 201 ARG A CA 1
ATOM 1608 C C . ARG A 1 206 A 130.422 28.682 59.341 1.00 41.54 201 ARG A C 1
ATOM 1609 O O . ARG A 1 206 A 130.006 29.152 60.330 1.00 39.04 201 ARG A O 1
ATOM 1617 N N . ASP A 1 207 B 131.491 27.897 59.303 1.00 43.71 201 ASP A N 1
ATOM 1618 C CA . ASP A 1 207 B 132.299 27.661 60.488 1.00 46.12 201 ASP A CA 1
ATOM 1619 C C . ASP A 1 207 B 133.546 28.527 60.400 1.00 45.94 201 ASP A C 1
ATOM 1620 O O . ASP A 1 207 B 133.962 28.909 59.309 1.00 47.01 201 ASP A O 1
ATOM 1625 N N . ARG A 1 208 ? 134.149 28.821 61.546 1.00 44.82 202 ARG A N 1
ATOM 1626 C CA . ARG A 1 208 ? 135.294 29.659 61.567 1.00 43.59 202 ARG A CA 1
ATOM 1627 C C . ARG A 1 208 ? 136.331 29.117 60.619 1.00 44.23 202 ARG A C 1
ATOM 1628 O O . ARG A 1 208 ? 137.070 29.872 60.038 1.00 46.04 202 ARG A O 1
ATOM 1636 N N . ALA A 1 209 A 136.422 27.809 60.438 1.00 43.77 202 ALA A N 1
ATOM 1637 C CA . ALA A 1 209 A 137.419 27.251 59.547 1.00 44.27 202 ALA A CA 1
ATOM 1638 C C . ALA A 1 209 A 137.011 27.164 58.106 1.00 45.92 202 ALA A C 1
ATOM 1639 O O . ALA A 1 209 A 137.765 26.686 57.234 1.00 45.13 202 ALA A O 1
ATOM 1641 N N . GLU A 1 210 B 135.786 27.576 57.840 1.00 47.78 202 GLU A N 1
ATOM 1642 C CA . GLU A 1 210 B 135.325 27.421 56.497 1.00 48.29 202 GLU A CA 1
ATOM 1643 C C . GLU A 1 210 B 135.437 28.688 55.696 1.00 49.27 202 GLU A C 1
ATOM 1644 O O . GLU A 1 210 B 135.361 29.816 56.222 1.00 48.85 202 GLU A O 1
ATOM 1650 N N . ASN A 1 211 C 135.638 28.448 54.409 1.00 50.01 202 ASN A N 1
ATOM 1651 C CA . ASN A 1 211 C 135.863 29.432 53.384 1.00 49.79 202 ASN A CA 1
ATOM 1652 C C . ASN A 1 211 C 134.621 30.243 52.971 1.00 49.82 202 ASN A C 1
ATOM 1653 O O . ASN A 1 211 C 134.702 31.464 52.946 1.00 50.49 202 ASN A O 1
ATOM 1658 N N . THR A 1 212 D 133.511 29.563 52.602 1.00 48.34 202 THR A N 1
ATOM 1659 C CA . THR A 1 212 D 132.295 30.159 52.023 1.00 46.75 202 THR A CA 1
ATOM 1660 C C . THR A 1 212 D 130.971 30.273 52.881 1.00 44.19 202 THR A C 1
ATOM 1661 O O . THR A 1 212 D 130.678 29.487 53.725 1.00 45.03 202 THR A O 1
ATOM 1665 N N . PHE A 1 213 ? 130.152 31.251 52.646 1.00 40.96 203 PHE A N 1
ATOM 1666 C CA . PHE A 1 213 ? 128.981 31.292 53.448 1.00 38.23 203 PHE A CA 1
ATOM 1667 C C . PHE A 1 213 ? 127.848 30.500 52.834 1.00 37.81 203 PHE A C 1
ATOM 1668 O O . PHE A 1 213 ? 127.855 30.212 51.686 1.00 38.90 203 PHE A O 1
ATOM 1676 N N . VAL A 1 214 ? 126.801 30.175 53.553 1.00 38.03 204 VAL A N 1
ATOM 1677 C CA . VAL A 1 214 ? 125.735 29.373 52.927 1.00 38.51 204 VAL A CA 1
ATOM 1678 C C . VAL A 1 214 ? 124.391 29.838 53.391 1.00 38.48 204 VAL A C 1
ATOM 1679 O O . VAL A 1 214 ? 124.242 30.132 54.578 1.00 40.09 204 VAL A O 1
ATOM 1683 N N . VAL A 1 215 ? 123.392 29.980 52.516 1.00 30.62 209 VAL A N 1
ATOM 1684 C CA . VAL A 1 215 ? 122.058 30.428 52.925 1.00 31.71 209 VAL A CA 1
ATOM 1685 C C . VAL A 1 215 ? 121.358 29.268 53.609 1.00 30.73 209 VAL A C 1
ATOM 1686 O O . VAL A 1 215 ? 120.952 28.349 52.964 1.00 30.39 209 VAL A O 1
ATOM 1690 N N . VAL A 1 216 ? 121.264 29.290 54.924 1.00 30.15 210 VAL A N 1
ATOM 1691 C CA . VAL A 1 216 ? 120.617 28.207 55.647 1.00 29.39 210 VAL A CA 1
ATOM 1692 C C . VAL A 1 216 ? 119.167 28.538 55.996 1.00 30.15 210 VAL A C 1
ATOM 1693 O O . VAL A 1 216 ? 118.387 27.681 56.389 1.00 29.36 210 VAL A O 1
ATOM 1697 N N . GLY A 1 217 ? 118.824 29.804 55.806 1.00 30.86 211 GLY A N 1
ATOM 1698 C CA . GLY A 1 217 ? 117.456 30.206 55.963 1.00 32.17 211 GLY A CA 1
ATOM 1699 C C . GLY A 1 217 ? 116.975 31.463 55.252 1.00 32.47 211 GLY A C 1
ATOM 1700 O O . GLY A 1 217 ? 117.765 32.289 54.780 1.00 30.49 211 GLY A O 1
ATOM 1701 N N . ILE A 1 218 ? 115.642 31.585 55.194 1.00 33.00 212 ILE A N 1
ATOM 1702 C CA . ILE A 1 218 ? 114.987 32.743 54.589 1.00 32.27 212 ILE A CA 1
ATOM 1703 C C . ILE A 1 218 ? 114.225 33.438 55.698 1.00 32.75 212 ILE A C 1
ATOM 1704 O O . ILE A 1 218 ? 113.527 32.781 56.451 1.00 33.59 212 ILE A O 1
ATOM 1709 N N . THR A 1 219 ? 114.376 34.748 55.828 1.00 33.17 213 THR A N 1
ATOM 1710 C CA . THR A 1 219 ? 113.713 35.504 56.910 1.00 32.55 213 THR A CA 1
ATOM 1711 C C . THR A 1 219 ? 112.235 35.339 56.783 1.00 33.25 213 THR A C 1
ATOM 1712 O O . THR A 1 219 ? 111.650 35.671 55.711 1.00 33.53 213 THR A O 1
ATOM 1716 N N . SER A 1 220 ? 111.619 34.881 57.852 1.00 33.45 214 SER A N 1
ATOM 1717 C CA . SER A 1 220 ? 110.177 34.613 57.818 1.00 35.21 214 SER A CA 1
ATOM 1718 C C . SER A 1 220 ? 109.319 35.508 58.689 1.00 36.04 214 SER A C 1
ATOM 1719 O O . SER A 1 220 ? 108.502 36.231 58.140 1.00 39.57 214 SER A O 1
ATOM 1722 N N . TRP A 1 221 ? 109.403 35.429 60.006 1.00 35.09 215 TRP A N 1
ATOM 1723 C CA . TRP A 1 221 ? 108.605 36.332 60.832 1.00 34.88 215 TRP A CA 1
ATOM 1724 C C . TRP A 1 221 ? 109.252 36.451 62.234 1.00 37.10 215 TRP A C 1
ATOM 1725 O O . TRP A 1 221 ? 110.395 36.089 62.420 1.00 37.30 215 TRP A O 1
ATOM 1736 N N . GLY A 1 222 ? 108.433 36.811 63.220 1.00 38.12 216 GLY A N 1
ATOM 1737 C CA . GLY A 1 222 ? 108.816 36.925 64.591 1.00 38.83 216 GLY A CA 1
ATOM 1738 C C . GLY A 1 222 ? 107.927 37.917 65.300 1.00 40.19 216 GLY A C 1
ATOM 1739 O O . GLY A 1 222 ? 107.161 38.643 64.703 1.00 40.83 216 GLY A O 1
ATOM 1740 N N . VAL A 1 223 ? 108.082 37.971 66.605 1.00 40.99 217 VAL A N 1
ATOM 1741 C CA . VAL A 1 223 ? 107.307 38.879 67.407 1.00 42.56 217 VAL A CA 1
ATOM 1742 C C . VAL A 1 223 ? 107.960 40.220 67.581 1.00 42.96 217 VAL A C 1
ATOM 1743 O O . VAL A 1 223 ? 108.936 40.311 68.290 1.00 45.33 217 VAL A O 1
ATOM 1747 N N . GLY A 1 224 ? 107.737 41.188 66.937 1.00 50.42 219 GLY A N 1
ATOM 1748 C CA . GLY A 1 224 ? 108.276 42.527 66.948 1.00 50.13 219 GLY A CA 1
ATOM 1749 C C . GLY A 1 224 ? 109.602 42.376 66.240 1.00 51.24 219 GLY A C 1
ATOM 1750 O O . GLY A 1 224 ? 109.708 41.514 65.357 1.00 51.94 219 GLY A O 1
ATOM 1751 N N . CYS A 1 225 ? 110.615 43.167 66.627 1.00 49.91 220 CYS A N 1
ATOM 1752 C CA . CYS A 1 225 ? 111.925 43.109 66.046 1.00 48.77 220 CYS A CA 1
ATOM 1753 C C . CYS A 1 225 ? 112.827 43.461 67.155 1.00 50.45 220 CYS A C 1
ATOM 1754 O O . CYS A 1 225 ? 112.723 44.511 67.787 1.00 53.13 220 CYS A O 1
ATOM 1757 N N . ALA A 1 226 ? 113.764 42.561 67.368 1.00 50.88 221 ALA A N 1
ATOM 1758 C CA . ALA A 1 226 ? 114.843 42.767 68.335 1.00 49.71 221 ALA A CA 1
ATOM 1759 C C . ALA A 1 226 ? 114.313 42.846 69.719 1.00 49.52 221 ALA A C 1
ATOM 1760 O O . ALA A 1 226 ? 114.629 43.775 70.401 1.00 51.02 221 ALA A O 1
ATOM 1762 N N . ARG A 1 227 A 113.549 41.869 70.149 1.00 48.62 221 ARG A N 1
ATOM 1763 C CA . ARG A 1 227 A 113.052 41.867 71.503 1.00 46.87 221 ARG A CA 1
ATOM 1764 C C . ARG A 1 227 A 113.585 40.657 72.268 1.00 45.87 221 ARG A C 1
ATOM 1765 O O . ARG A 1 227 A 113.827 39.597 71.715 1.00 44.98 221 ARG A O 1
ATOM 1773 N N . ALA A 1 228 ? 113.689 40.827 73.572 1.00 46.11 222 ALA A N 1
ATOM 1774 C CA . ALA A 1 228 ? 114.245 39.816 74.431 1.00 45.30 222 ALA A CA 1
ATOM 1775 C C . ALA A 1 228 ? 113.504 38.542 74.216 1.00 45.01 222 ALA A C 1
ATOM 1776 O O . ALA A 1 228 ? 112.290 38.499 74.098 1.00 45.92 222 ALA A O 1
ATOM 1778 N N . LYS A 1 229 ? 114.258 37.481 74.153 1.00 44.06 223 LYS A N 1
ATOM 1779 C CA . LYS A 1 229 ? 113.689 36.170 73.958 1.00 42.87 223 LYS A CA 1
ATOM 1780 C C . LYS A 1 229 ? 112.744 35.983 72.787 1.00 41.08 223 LYS A C 1
ATOM 1781 O O . LYS A 1 229 ? 112.056 34.989 72.755 1.00 41.14 223 LYS A O 1
ATOM 1787 N N . ARG A 1 230 ? 112.746 36.882 71.826 1.00 39.04 224 ARG A N 1
ATOM 1788 C CA . ARG A 1 230 ? 111.929 36.705 70.665 1.00 38.72 224 ARG A CA 1
ATOM 1789 C C . ARG A 1 230 ? 112.832 36.712 69.386 1.00 39.38 224 ARG A C 1
ATOM 1790 O O . ARG A 1 230 ? 112.937 37.687 68.654 1.00 37.46 224 ARG A O 1
ATOM 1798 N N . PRO A 1 231 ? 113.600 35.687 69.167 1.00 39.59 225 PRO A N 1
ATOM 1799 C CA . PRO A 1 231 ? 114.505 35.738 68.065 1.00 40.02 225 PRO A CA 1
ATOM 1800 C C . PRO A 1 231 ? 113.782 35.687 66.783 1.00 41.86 225 PRO A C 1
ATOM 1801 O O . PRO A 1 231 ? 112.752 35.143 66.792 1.00 43.55 225 PRO A O 1
ATOM 1805 N N . GLY A 1 232 ? 114.361 36.105 65.695 1.00 42.26 226 GLY A N 1
ATOM 1806 C CA . GLY A 1 232 ? 113.769 35.935 64.415 1.00 41.36 226 GLY A CA 1
ATOM 1807 C C . GLY A 1 232 ? 113.605 34.492 64.016 1.00 40.79 226 GLY A C 1
ATOM 1808 O O . GLY A 1 232 ? 114.454 33.698 64.215 1.00 40.42 226 GLY A O 1
ATOM 1809 N N . VAL A 1 233 ? 112.462 34.168 63.422 1.00 40.92 227 VAL A N 1
ATOM 1810 C CA . VAL A 1 233 ? 112.180 32.824 62.958 1.00 40.78 227 VAL A CA 1
ATOM 1811 C C . VAL A 1 233 ? 112.418 32.698 61.440 1.00 40.96 227 VAL A C 1
ATOM 1812 O O . VAL A 1 233 ? 111.747 33.381 60.660 1.00 44.05 227 VAL A O 1
ATOM 1816 N N . TYR A 1 234 ? 113.290 31.795 61.005 1.00 38.35 228 TYR A N 1
ATOM 1817 C CA . TYR A 1 234 ? 113.540 31.702 59.601 1.00 35.98 228 TYR A CA 1
ATOM 1818 C C . TYR A 1 234 ? 113.102 30.363 58.999 1.00 35.69 228 TYR A C 1
ATOM 1819 O O . TYR A 1 234 ? 112.993 29.360 59.691 1.00 34.66 228 TYR A O 1
ATOM 1828 N N . THR A 1 235 ? 112.963 30.339 57.677 1.00 35.56 229 THR A N 1
ATOM 1829 C CA . THR A 1 235 ? 112.609 29.150 56.983 1.00 35.57 229 THR A CA 1
ATOM 1830 C C . THR A 1 235 ? 113.907 28.455 56.693 1.00 36.39 229 THR A C 1
ATOM 1831 O O . THR A 1 235 ? 114.789 28.980 55.958 1.00 36.70 229 THR A O 1
ATOM 1835 N N . SER A 1 236 ? 114.042 27.256 57.235 1.00 36.33 230 SER A N 1
ATOM 1836 C CA . SER A 1 236 ? 115.239 26.515 56.969 1.00 36.38 230 SER A CA 1
ATOM 1837 C C . SER A 1 236 ? 115.286 26.052 55.553 1.00 36.52 230 SER A C 1
ATOM 1838 O O . SER A 1 236 ? 114.458 25.295 55.163 1.00 39.70 230 SER A O 1
ATOM 1841 N N . THR A 1 237 ? 116.262 26.461 54.778 1.00 35.94 231 THR A N 1
ATOM 1842 C CA . THR A 1 237 ? 116.302 26.041 53.373 1.00 34.70 231 THR A CA 1
ATOM 1843 C C . THR A 1 237 ? 116.571 24.573 53.145 1.00 33.68 231 THR A C 1
ATOM 1844 O O . THR A 1 237 ? 116.122 24.012 52.178 1.00 33.55 231 THR A O 1
ATOM 1848 N N . TRP A 1 238 ? 117.381 23.967 54.009 1.00 33.84 232 TRP A N 1
ATOM 1849 C CA . TRP A 1 238 ? 117.763 22.539 53.880 1.00 32.39 232 TRP A CA 1
ATOM 1850 C C . TRP A 1 238 ? 116.597 21.616 53.551 1.00 32.34 232 TRP A C 1
ATOM 1851 O O . TRP A 1 238 ? 116.666 20.937 52.549 1.00 33.55 232 TRP A O 1
ATOM 1862 N N . PRO A 1 239 ? 115.515 21.602 54.330 1.00 31.48 233 PRO A N 1
ATOM 1863 C CA . PRO A 1 239 ? 114.393 20.693 54.026 1.00 30.56 233 PRO A CA 1
ATOM 1864 C C . PRO A 1 239 ? 113.637 21.026 52.750 1.00 29.88 233 PRO A C 1
ATOM 1865 O O . PRO A 1 239 ? 112.823 20.270 52.259 1.00 31.36 233 PRO A O 1
ATOM 1869 N N . TYR A 1 240 ? 113.959 22.119 52.125 1.00 29.56 234 TYR A N 1
ATOM 1870 C CA . TYR A 1 240 ? 113.287 22.388 50.880 1.00 29.60 234 TYR A CA 1
ATOM 1871 C C . TYR A 1 240 ? 114.141 22.126 49.654 1.00 31.16 234 TYR A C 1
ATOM 1872 O O . TYR A 1 240 ? 113.700 22.452 48.577 1.00 33.03 234 TYR A O 1
ATOM 1881 N N . LEU A 1 241 ? 115.358 21.597 49.780 1.00 32.77 235 LEU A N 1
ATOM 1882 C CA . LEU A 1 241 ? 116.159 21.275 48.570 1.00 34.33 235 LEU A CA 1
ATOM 1883 C C . LEU A 1 241 ? 115.259 20.474 47.553 1.00 35.49 235 LEU A C 1
ATOM 1884 O O . LEU A 1 241 ? 115.150 20.733 46.350 1.00 34.60 235 LEU A O 1
ATOM 1889 N N . ASN A 1 242 ? 114.673 19.451 48.114 1.00 37.78 236 ASN A N 1
ATOM 1890 C CA . ASN A 1 242 ? 113.515 18.714 47.687 1.00 39.90 236 ASN A CA 1
ATOM 1891 C C . ASN A 1 242 ? 112.628 19.536 46.690 1.00 40.32 236 ASN A C 1
ATOM 1892 O O . ASN A 1 242 ? 112.635 19.416 45.457 1.00 39.66 236 ASN A O 1
ATOM 1897 N N . TRP A 1 243 ? 111.885 20.476 47.236 1.00 40.03 237 TRP A N 1
ATOM 1898 C CA . TRP A 1 243 ? 111.049 21.336 46.411 1.00 38.81 237 TRP A CA 1
ATOM 1899 C C . TRP A 1 243 ? 111.816 22.252 45.429 1.00 37.85 237 TRP A C 1
ATOM 1900 O O . TRP A 1 243 ? 111.487 22.415 44.227 1.00 38.88 237 TRP A O 1
ATOM 1911 N N . ILE A 1 244 ? 112.880 22.809 45.920 1.00 37.08 238 ILE A N 1
ATOM 1912 C CA . ILE A 1 244 ? 113.652 23.666 45.033 1.00 37.40 238 ILE A CA 1
ATOM 1913 C C . ILE A 1 244 ? 114.074 22.900 43.779 1.00 38.66 238 ILE A C 1
ATOM 1914 O O . ILE A 1 244 ? 114.042 23.373 42.629 1.00 39.03 238 ILE A O 1
ATOM 1919 N N . ALA A 1 245 ? 114.484 21.679 44.009 1.00 39.85 239 ALA A N 1
ATOM 1920 C CA . ALA A 1 245 ? 115.034 20.926 42.920 1.00 40.21 239 ALA A CA 1
ATOM 1921 C C . ALA A 1 245 ? 113.933 20.625 41.940 1.00 40.92 239 ALA A C 1
ATOM 1922 O O . ALA A 1 245 ? 114.151 20.635 40.763 1.00 42.14 239 ALA A O 1
ATOM 1924 N N . SER A 1 246 ? 112.713 20.404 42.427 1.00 41.40 240 SER A N 1
ATOM 1925 C CA . SER A 1 246 ? 111.614 20.050 41.521 1.00 41.09 240 SER A CA 1
ATOM 1926 C C . SER A 1 246 ? 111.155 21.232 40.720 1.00 41.57 240 SER A C 1
ATOM 1927 O O . SER A 1 246 ? 110.314 21.097 39.848 1.00 44.00 240 SER A O 1
ATOM 1930 N N . LYS A 1 247 ? 111.592 22.431 41.052 1.00 40.54 241 LYS A N 1
ATOM 1931 C CA . LYS A 1 247 ? 111.135 23.572 40.277 1.00 40.89 241 LYS A CA 1
ATOM 1932 C C . LYS A 1 247 ? 112.287 23.998 39.373 1.00 41.92 241 LYS A C 1
ATOM 1933 O O . LYS A 1 247 ? 112.091 24.261 38.171 1.00 44.81 241 LYS A O 1
ATOM 1939 N N . ILE A 1 248 ? 113.472 24.176 39.946 1.00 40.08 242 ILE A N 1
ATOM 1940 C CA . ILE A 1 248 ? 114.542 24.695 39.138 1.00 40.71 242 ILE A CA 1
ATOM 1941 C C . ILE A 1 248 ? 115.456 23.718 38.399 1.00 41.51 242 ILE A C 1
ATOM 1942 O O . ILE A 1 248 ? 116.346 24.159 37.649 1.00 41.17 242 ILE A O 1
ATOM 1947 N N . GLY A 1 249 ? 115.270 22.414 38.651 1.00 41.51 243 GLY A N 1
ATOM 1948 C CA . GLY A 1 249 ? 116.094 21.389 38.068 1.00 41.73 243 GLY A CA 1
ATOM 1949 C C . GLY A 1 249 ? 117.234 20.996 38.958 1.00 43.01 243 GLY A C 1
ATOM 1950 O O . GLY A 1 249 ? 117.762 21.847 39.672 1.00 41.99 243 GLY A O 1
ATOM 1951 N N . SER A 1 250 ? 117.597 19.706 38.892 1.00 44.27 244 SER A N 1
ATOM 1952 C CA . SER A 1 250 ? 118.631 19.094 39.698 1.00 46.19 244 SER A CA 1
ATOM 1953 C C . SER A 1 250 ? 119.977 19.766 39.578 1.00 46.55 244 SER A C 1
ATOM 1954 O O . SER A 1 250 ? 120.590 20.121 40.577 1.00 46.48 244 SER A O 1
ATOM 1957 N N . ASN A 1 251 ? 120.426 19.924 38.344 1.00 47.53 245 ASN A N 1
ATOM 1958 C CA . ASN A 1 251 ? 121.733 20.509 38.052 1.00 48.81 245 ASN A CA 1
ATOM 1959 C C . ASN A 1 251 ? 121.802 21.931 38.500 1.00 47.91 245 ASN A C 1
ATOM 1960 O O . ASN A 1 251 ? 122.801 22.403 39.013 1.00 48.21 245 ASN A O 1
ATOM 1965 N N . ALA A 1 252 ? 120.713 22.633 38.308 1.00 46.99 246 ALA A N 1
ATOM 1966 C CA . ALA A 1 252 ? 120.695 23.990 38.745 1.00 45.16 246 ALA A CA 1
ATOM 1967 C C . ALA A 1 252 ? 120.943 23.934 40.225 1.00 43.27 246 ALA A C 1
ATOM 1968 O O . ALA A 1 252 ? 121.684 24.723 40.736 1.00 42.47 246 ALA A O 1
ATOM 1970 N N . LEU A 1 253 ? 120.283 23.052 40.948 1.00 41.52 247 LEU A N 1
ATOM 1971 C CA . LEU A 1 253 ? 120.499 23.136 42.346 1.00 41.03 247 LEU A CA 1
ATOM 1972 C C . LEU A 1 253 ? 121.935 22.694 42.653 1.00 42.80 247 LEU A C 1
ATOM 1973 O O . LEU A 1 253 ? 122.608 23.176 43.535 1.00 43.21 247 LEU A O 1
ATOM 1978 N N . GLN A 1 254 ? 122.437 21.776 41.859 1.00 44.55 248 GLN A N 1
ATOM 1979 C CA . GLN A 1 254 ? 123.743 21.178 42.081 1.00 44.81 248 GLN A CA 1
ATOM 1980 C C . GLN A 1 254 ? 124.794 22.234 42.028 1.00 44.57 248 GLN A C 1
ATOM 1981 O O . GLN A 1 254 ? 125.744 22.174 42.713 1.00 43.75 248 GLN A O 1
ATOM 1987 N N . MET A 1 255 ? 124.556 23.252 41.239 1.00 47.17 249 MET A N 1
ATOM 1988 C CA . MET A 1 255 ? 125.508 24.285 40.924 1.00 48.48 249 MET A CA 1
ATOM 1989 C C . MET A 1 255 ? 125.563 25.315 41.979 1.00 48.00 249 MET A C 1
ATOM 1990 O O . MET A 1 255 ? 126.290 26.283 41.884 1.00 50.26 249 MET A O 1
ATOM 1995 N N . VAL A 1 256 ? 124.726 25.131 42.989 1.00 46.38 250 VAL A N 1
ATOM 1996 C CA . VAL A 1 256 ? 124.680 26.118 44.054 1.00 45.12 250 VAL A CA 1
ATOM 1997 C C . VAL A 1 256 ? 124.973 25.474 45.377 1.00 44.33 250 VAL A C 1
ATOM 1998 O O . VAL A 1 256 ? 124.703 26.027 46.443 1.00 43.72 250 VAL A O 1
ATOM 2002 N N . GLN A 1 257 ? 125.508 24.271 45.260 1.00 42.99 251 GLN A N 1
ATOM 2003 C CA . GLN A 1 257 ? 125.845 23.487 46.410 1.00 43.62 251 GLN A CA 1
ATOM 2004 C C . GLN A 1 257 ? 127.360 23.246 46.507 1.00 43.78 251 GLN A C 1
ATOM 2005 O O . GLN A 1 257 ? 127.934 22.804 45.611 1.00 44.74 251 GLN A O 1
ATOM 2011 N N . LEU A 1 258 ? 128.024 23.566 47.587 1.00 45.13 252 LEU A N 1
ATOM 2012 C CA . LEU A 1 258 ? 129.458 23.358 47.642 1.00 46.63 252 LEU A CA 1
ATOM 2013 C C . LEU A 1 258 ? 129.789 21.870 47.671 1.00 48.38 252 LEU A C 1
ATOM 2014 O O . LEU A 1 258 ? 129.021 21.074 48.139 1.00 48.41 252 LEU A O 1
ATOM 2019 N N . GLY A 1 259 ? 130.949 21.492 47.154 1.00 50.76 253 GLY A N 1
ATOM 2020 C CA . GLY A 1 259 ? 131.352 20.102 47.107 1.00 53.27 253 GLY A CA 1
ATOM 2021 C C . GLY A 1 259 ? 132.028 19.715 48.397 1.00 55.85 253 GLY A C 1
ATOM 2022 O O . GLY A 1 259 ? 131.695 20.279 49.452 1.00 56.77 253 GLY A O 1
ATOM 2023 N N . THR A 1 260 ? 132.982 18.789 48.304 1.00 56.78 254 THR A N 1
ATOM 2024 C CA . THR A 1 260 ? 133.773 18.371 49.442 1.00 57.85 254 THR A CA 1
ATOM 2025 C C . THR A 1 260 ? 135.233 18.831 49.240 1.00 57.01 254 THR A C 1
ATOM 2026 O O . THR A 1 260 ? 136.140 18.031 49.028 1.00 56.81 254 THR A O 1
ATOM 2030 N N . PRO A 1 261 ? 135.457 20.137 49.377 1.00 56.34 255 PRO A N 1
ATOM 2031 C CA . PRO A 1 261 ? 136.767 20.765 49.124 1.00 54.74 255 PRO A CA 1
ATOM 2032 C C . PRO A 1 261 ? 137.706 20.543 50.332 1.00 53.62 255 PRO A C 1
ATOM 2033 O O . PRO A 1 261 ? 137.343 19.729 51.176 1.00 53.94 255 PRO A O 1
ATOM 2037 N N . PRO A 1 262 ? 138.877 21.189 50.355 1.00 51.57 256 PRO A N 1
ATOM 2038 C CA . PRO A 1 262 ? 139.807 21.185 51.476 1.00 50.21 256 PRO A CA 1
ATOM 2039 C C . PRO A 1 262 ? 139.300 21.882 52.730 1.00 49.18 256 PRO A C 1
ATOM 2040 O O . PRO A 1 262 ? 138.792 22.914 52.630 1.00 47.37 256 PRO A O 1
ATOM 2044 N N . ARG A 1 263 ? 139.552 21.318 53.897 1.00 50.26 257 ARG A N 1
ATOM 2045 C CA . ARG A 1 263 ? 139.051 21.838 55.166 1.00 52.48 257 ARG A CA 1
ATOM 2046 C C . ARG A 1 263 ? 139.953 22.761 56.000 1.00 52.97 257 ARG A C 1
ATOM 2047 O O . ARG A 1 263 ? 139.423 23.582 56.771 1.00 52.70 257 ARG A O 1
ATOM 2056 N N . ALA B 2 4 ? 129.058 36.479 31.151 1.00 93.35 3 ALA L N 1
ATOM 2057 C CA . ALA B 2 4 ? 129.039 36.762 32.604 1.00 92.96 3 ALA L CA 1
ATOM 2058 C C . ALA B 2 4 ? 128.056 35.812 33.240 1.00 92.80 3 ALA L C 1
ATOM 2059 O O . ALA B 2 4 ? 127.146 36.219 33.977 1.00 92.86 3 ALA L O 1
ATOM 2061 N N . THR B 2 5 ? 128.233 34.528 32.936 1.00 92.51 4 THR L N 1
ATOM 2062 C CA . THR B 2 5 ? 127.305 33.527 33.492 1.00 92.01 4 THR L CA 1
ATOM 2063 C C . THR B 2 5 ? 127.198 33.623 34.990 1.00 90.33 4 THR L C 1
ATOM 2064 O O . THR B 2 5 ? 128.113 34.066 35.687 1.00 90.12 4 THR L O 1
ATOM 2068 N N . CYS B 2 6 ? 126.059 33.139 35.463 1.00 88.40 5 CYS L N 1
ATOM 2069 C CA . CYS B 2 6 ? 125.751 33.108 36.871 1.00 86.20 5 CYS L CA 1
ATOM 2070 C C . CYS B 2 6 ? 126.057 31.776 37.463 1.00 85.25 5 CYS L C 1
ATOM 2071 O O . CYS B 2 6 ? 125.694 31.488 38.577 1.00 85.25 5 CYS L O 1
ATOM 2074 N N . ASP B 2 7 ? 126.748 30.959 36.707 1.00 84.64 6 ASP L N 1
ATOM 2075 C CA . ASP B 2 7 ? 127.166 29.677 37.208 1.00 85.12 6 ASP L CA 1
ATOM 2076 C C . ASP B 2 7 ? 128.535 29.901 37.862 1.00 83.40 6 ASP L C 1
ATOM 2077 O O . ASP B 2 7 ? 128.848 31.011 38.293 1.00 83.91 6 ASP L O 1
ATOM 2082 N N . GLY B 2 8 ? 129.368 28.875 37.936 1.00 80.61 7 GLY L N 1
ATOM 2083 C CA . GLY B 2 8 ? 130.633 29.029 38.634 1.00 76.51 7 GLY L CA 1
ATOM 2084 C C . GLY B 2 8 ? 130.442 28.862 40.137 1.00 73.46 7 GLY L C 1
ATOM 2085 O O . GLY B 2 8 ? 129.305 28.728 40.572 1.00 74.14 7 GLY L O 1
ATOM 2086 N N . PRO B 2 9 ? 131.523 28.949 40.922 1.00 70.24 8 PRO L N 1
ATOM 2087 C CA . PRO B 2 9 ? 131.465 28.771 42.380 1.00 67.64 8 PRO L CA 1
ATOM 2088 C C . PRO B 2 9 ? 130.487 29.775 42.956 1.00 64.74 8 PRO L C 1
ATOM 2089 O O . PRO B 2 9 ? 130.542 30.940 42.640 1.00 63.25 8 PRO L O 1
ATOM 2093 N N . CYS B 2 10 ? 129.650 29.277 43.836 1.00 62.76 9 CYS L N 1
ATOM 2094 C CA . CYS B 2 10 ? 128.650 30.017 44.499 1.00 61.49 9 CYS L CA 1
ATOM 2095 C C . CYS B 2 10 ? 129.219 30.486 45.780 1.00 60.64 9 CYS L C 1
ATOM 2096 O O . CYS B 2 10 ? 130.300 30.092 46.212 1.00 59.02 9 CYS L O 1
ATOM 2099 N N . GLY B 2 11 ? 128.431 31.356 46.368 1.00 60.08 10 GLY L N 1
ATOM 2100 C CA . GLY B 2 11 ? 128.722 31.947 47.647 1.00 60.15 10 GLY L CA 1
ATOM 2101 C C . GLY B 2 11 ? 129.918 32.867 47.583 1.00 59.58 10 GLY L C 1
ATOM 2102 O O . GLY B 2 11 ? 130.503 33.260 48.624 1.00 59.78 10 GLY L O 1
ATOM 2103 N N . LEU B 2 12 ? 130.236 33.240 46.353 1.00 57.63 11 LEU L N 1
ATOM 2104 C CA . LEU B 2 12 ? 131.369 34.085 46.086 1.00 56.23 11 LEU L CA 1
ATOM 2105 C C . LEU B 2 12 ? 131.099 35.560 46.279 1.00 54.89 11 LEU L C 1
ATOM 2106 O O . LEU B 2 12 ? 130.201 36.173 45.668 1.00 56.47 11 LEU L O 1
ATOM 2111 N N . ARG B 2 13 ? 131.876 36.138 47.162 1.00 53.26 12 ARG L N 1
ATOM 2112 C CA . ARG B 2 13 ? 131.635 37.538 47.493 1.00 52.67 12 ARG L CA 1
ATOM 2113 C C . ARG B 2 13 ? 132.620 38.502 46.871 1.00 53.72 12 ARG L C 1
ATOM 2114 O O . ARG B 2 13 ? 133.580 38.079 46.296 1.00 54.92 12 ARG L O 1
ATOM 2122 N N . PHE B 2 14 ? 132.434 39.785 47.049 1.00 54.33 13 PHE L N 1
ATOM 2123 C CA . PHE B 2 14 ? 133.367 40.736 46.476 1.00 55.58 13 PHE L CA 1
ATOM 2124 C C . PHE B 2 14 ? 133.869 40.303 45.104 1.00 57.70 13 PHE L C 1
ATOM 2125 O O . PHE B 2 14 ? 135.042 40.112 44.839 1.00 57.72 13 PHE L O 1
ATOM 2133 N N . ARG B 2 15 ? 132.948 40.118 44.192 1.00 60.57 14 ARG L N 1
ATOM 2134 C CA . ARG B 2 15 ? 133.419 39.647 42.924 1.00 62.58 14 ARG L CA 1
ATOM 2135 C C . ARG B 2 15 ? 134.234 40.779 42.378 1.00 64.88 14 ARG L C 1
ATOM 2136 O O . ARG B 2 15 ? 134.961 40.595 41.404 1.00 65.90 14 ARG L O 1
ATOM 2144 N N . GLN B 2 16 ? 134.127 41.950 43.027 1.00 67.07 15 GLN L N 1
ATOM 2145 C CA . GLN B 2 16 ? 134.933 43.142 42.646 1.00 69.81 15 GLN L CA 1
ATOM 2146 C C . GLN B 2 16 ? 136.542 43.019 42.666 1.00 70.79 15 GLN L C 1
ATOM 2147 O O . GLN B 2 16 ? 137.061 43.045 41.534 1.00 70.37 15 GLN L O 1
#

CATH classification: 2.40.10.10 (+1 more: 2.40.10.10)

Secondary structure (DSSP, 8-state):
-BS-EEPPTTS-TTEEEEEEEETTTTEEEEEEEEEEEETTEEEE-SGGGTT---TTSEEEEES-SB--SSB-SPPPTT-EEEEEEEEEE-TT-BTTTTBS--EEEEEES----BTTB----B--TT--SPPSS-EEEEEESS-SSSS-S---SB-EEEEEEEE-HHHHHSTTTTTT---TTEEEEE-TT-S-B--TT-TT-EEEEE-TT-SS-EEEEEEEE-SSSSBTTBPEEEEESGGGHHHHHHHH-HHHHHTTB--S---/--S-SSSS-----

Solvent-accessible surface area: 13418 Å² total; per-residue (Å²): 1,18,34,34,153,59,8,117,67,9,3,14,7,2,5,0,0,0,4,26,25,71,183,134,66,81,97,23,52,5,44,6,2,0,0,0,2,23,33,64,13,0,0,0,0,2,45,16,2,146,138,58,149,156,55,96,30,2,34,1,6,2,9,14,37,114,14,96,137,15,18,72,156,92,31,148,103,68,47,30,48,30,101,4,84,67,32,27,43,24,117,155,54,58,76,65,124,35,25,29,1,0,0,0,1,60,5,43,74,78,4,64,4,23,70,57,6,0,1,1,1,2,10,48,123,144,56,18,92,38,202,31,129,51,46,0,69,0,2,1,1,0,51,79,151,69,154,32,100,203,28,4,77,40,5,17,32,2,163,5,34,17,15,85,60,159,78,0,48,43,99,181,16,0,85,46,127,15,126,102,36,18,8,1,0,0,57,73,196,6,155,46,7,8,10,104,9,0,12,0,0,0,0,0,3,66,67,230,80,90,144,28,14,29,1,18,0,0,9,3,73,27,38,28,6,21,110,62,85,61,4,2,1,0,4,4,0,78,42,10,3,112,17,0,21,84,66,16,35,80,106,22,1,108,106,5,30,57,50,102,80,135,241,97,112,6,58,36,96,7,5,78,64,94,62,110

Foldseek 3Di:
DADFDFDDQLPAQQKKFKWFADPVPRWTAGFEIWGHLDQWKIKFWQVVCVVNADQARIKMKGLDFFADGTDRDDDDPPIDMWTWPHKAADPPADPPLQPSGIIMTTTPPTHDADSRHDGAAAEDLPGPADDDDWKKKWKFQAPNFQDDPHTHRGIGMDIKGWDDVVQCCDPVAVVHSDDPQKTFIHDQAFSDADYGSHGGTFIWTDHPPDDGIHGQWTFTAWDTHRHHRITTMTGGCNVCLVVVCVVPNDVSNVVRYDDDDDD/DDPDDDPPDPPPD

Organism: Sus scrofa (NCBI:txid9823)

Nearest PDB structures (foldseek):
  1fiz-assembly1_A  TM=1.004E+00  e=5.037E-55  Sus scrofa
  1fiw-assembly1_A  TM=9.907E-01  e=5.646E-44  Ovis aries
  3pb1-assembly1_E  TM=9.192E-01  e=2.203E-23  Homo sapiens
  4h42-assembly1_U  TM=9.270E-01  e=6.519E-23  Homo sapiens
  5lhq-assembly1_A  TM=8.886E-01  e=2.530E-22  Mus musculus

GO terms:
  GO:0042806 fucose binding (F, IDA)
  GO:0032991 protein-containing complex (C, IDA)
  GO:0008236 serine-type peptidase activity (F, IMP)
  GO:0004040 amidase activity (F, IMP)
  GO:0006508 proteolysis (P, IMP)
  GO:0005515 protein binding (F, IPI)

Sequence (276 aa):
VVGGMSAEPGAWPWMVSLQIFMYHNNRRYHTCGGILLNSHWVLTAAHCFKNKKKVTDWRLIFGANEVVWGSNKPVKPPLQERFVEEIIIHEKYVSGLEINDIALIKITPPVPCGPFIGPGCLPQFKAGPPRAPQTCWVTGWGYLKEKGPRTSPTLQEARVALIDLELCNSTRWYNGRIRSTNVCAGYPRGKIDTCQGDSGGPLMCRDRAENTFVVVGITSWGVGCARAKRPGVYTSTWPYLNWIASKIGSNALQMVQLGTPPRATCDGPCGLRFRQ